Protein AF-A0A518G9L0-F1 (afdb_monomer_lite)

Radius of gyration: 18.96 Å; chains: 1; bounding box: 48×34×59 Å

Secondary structure (DSSP, 8-state):
-PPP-PPPHHHHHHHHHHHHHHHHHHHHHHHHHHT---TTSHHHHHHHHHHTT-HHHHHHHHHHHHHHTGGG--SHHHHHHHHHHHTTTSSS--S-HHHHHH-HHHHHHHHHHTHHHHTT----GGGTTS--SHHHHHHHHHHHHHHHHHTTSHHHHH---TTT-S-HHHHHHHHTTTSTT--HHHHHHHHHHHHHTTS-----SS---TT-SHHHHHHHHHH-S--HHHHHHHHHHHHHHTT--HHHHHHHHHHHT-

Structure (mmCIF, N/CA/C/O backbone):
data_AF-A0A518G9L0-F1
#
_entry.id   AF-A0A518G9L0-F1
#
loop_
_atom_site.group_PDB
_atom_site.id
_atom_site.type_symbol
_atom_site.label_atom_id
_atom_site.label_alt_id
_atom_site.label_comp_id
_atom_site.label_asym_id
_atom_site.label_entity_id
_atom_site.label_seq_id
_atom_site.pdbx_PDB_ins_code
_atom_site.Cartn_x
_atom_site.Cartn_y
_atom_site.Cartn_z
_atom_site.occupancy
_atom_site.B_iso_or_equiv
_atom_site.auth_seq_id
_atom_site.auth_comp_id
_atom_site.auth_asym_id
_atom_site.auth_atom_id
_atom_site.pdbx_PDB_model_num
ATOM 1 N N . MET A 1 1 ? -13.708 -6.245 39.655 1.00 39.34 1 MET A N 1
ATOM 2 C CA . MET A 1 1 ? -14.075 -5.681 38.334 1.00 39.34 1 MET A CA 1
ATOM 3 C C . MET A 1 1 ? -13.692 -4.208 38.327 1.00 39.34 1 MET A C 1
ATOM 5 O O . MET A 1 1 ? -14.293 -3.456 39.076 1.00 39.34 1 MET A O 1
ATOM 9 N N . LYS A 1 2 ? -12.654 -3.795 37.586 1.00 40.44 2 LYS A N 1
ATOM 10 C CA . LYS A 1 2 ? -12.296 -2.369 37.467 1.00 40.44 2 LYS A CA 1
ATOM 11 C C . LYS A 1 2 ? -13.181 -1.709 36.405 1.00 40.44 2 LYS A C 1
ATOM 13 O O . LYS A 1 2 ? -13.342 -2.268 35.320 1.00 40.44 2 LYS A O 1
ATOM 18 N N . GLN A 1 3 ? -13.762 -0.564 36.760 1.00 42.06 3 GLN A N 1
ATOM 19 C CA . GLN A 1 3 ? -14.611 0.291 35.928 1.00 42.06 3 GLN A CA 1
ATOM 20 C C . GLN A 1 3 ? -13.987 0.501 34.536 1.00 42.06 3 GLN A C 1
ATOM 22 O O . GLN A 1 3 ? -12.799 0.809 34.424 1.00 42.06 3 GLN A O 1
ATOM 27 N N . LYS A 1 4 ? -14.782 0.314 33.475 1.00 51.72 4 LYS A N 1
ATOM 28 C CA . LYS A 1 4 ? -14.398 0.640 32.094 1.00 51.72 4 LYS A CA 1
ATOM 29 C C . LYS A 1 4 ? -14.215 2.153 31.991 1.00 51.72 4 LYS A C 1
ATOM 31 O O . LYS A 1 4 ? -15.181 2.878 32.198 1.00 51.72 4 LYS A O 1
ATOM 36 N N . SER A 1 5 ? -13.009 2.605 31.656 1.00 51.41 5 SER A N 1
ATOM 37 C CA . SER A 1 5 ? -12.806 3.984 31.214 1.00 51.41 5 SER A CA 1
ATOM 38 C C . SER A 1 5 ? -13.597 4.186 29.921 1.00 51.41 5 SER A C 1
ATOM 40 O O . SER A 1 5 ? -13.304 3.545 28.910 1.00 51.41 5 SER A O 1
ATOM 42 N N . ILE A 1 6 ? -14.659 4.980 30.004 1.00 67.00 6 ILE A N 1
ATOM 43 C CA . ILE A 1 6 ? -15.336 5.597 28.866 1.00 67.00 6 ILE A CA 1
ATOM 44 C C . ILE A 1 6 ? -14.667 6.961 28.722 1.00 67.00 6 ILE A C 1
ATOM 46 O O . ILE A 1 6 ? -14.473 7.630 29.739 1.00 67.00 6 ILE A O 1
ATOM 50 N N . ALA A 1 7 ? -14.293 7.341 27.500 1.00 74.06 7 ALA A N 1
ATOM 51 C CA . ALA A 1 7 ? -13.646 8.625 27.257 1.00 74.06 7 ALA A CA 1
ATOM 52 C C . ALA A 1 7 ? -14.479 9.778 27.848 1.00 74.06 7 ALA A C 1
ATOM 54 O O . ALA A 1 7 ? -15.694 9.862 27.659 1.00 74.06 7 ALA A O 1
ATOM 55 N N . THR A 1 8 ? -13.805 10.640 28.600 1.00 83.50 8 THR A N 1
ATOM 56 C CA . THR A 1 8 ? -14.342 11.882 29.162 1.00 83.50 8 THR A CA 1
ATOM 57 C C . THR A 1 8 ? -14.758 12.852 28.051 1.00 83.50 8 THR A C 1
ATOM 59 O O . THR A 1 8 ? -14.368 12.696 26.895 1.00 83.50 8 THR A O 1
ATOM 62 N N . LEU A 1 9 ? -15.533 13.891 28.382 1.00 81.06 9 LEU A N 1
ATOM 63 C CA . LEU A 1 9 ? -15.975 14.885 27.394 1.00 81.06 9 LEU A CA 1
ATOM 64 C C . LEU A 1 9 ? -14.791 15.533 26.651 1.00 81.06 9 LEU A C 1
ATOM 66 O O . LEU A 1 9 ? -14.805 15.608 25.426 1.00 81.06 9 LEU A O 1
ATOM 70 N N . SER A 1 10 ? -13.728 15.899 27.371 1.00 84.94 10 SER A N 1
ATOM 71 C CA . SER A 1 10 ? -12.516 16.473 26.771 1.00 84.94 10 SER A CA 1
ATOM 72 C C . SER A 1 10 ? -11.750 15.471 25.897 1.00 84.94 10 SER A C 1
ATOM 74 O O . SER A 1 10 ? -11.132 15.838 24.897 1.00 84.94 10 SER A O 1
ATOM 76 N N . GLU A 1 11 ? -11.796 14.179 26.227 1.00 87.19 11 GLU A N 1
ATOM 77 C CA . GLU A 1 11 ? -11.242 13.116 25.387 1.00 87.19 11 GLU A CA 1
ATOM 78 C C . GLU A 1 11 ? -12.061 12.910 24.107 1.00 87.19 11 GLU A C 1
ATOM 80 O O . GLU A 1 11 ? -11.472 12.700 23.043 1.00 87.19 11 GLU A O 1
ATOM 85 N N . MET A 1 12 ? -13.389 13.041 24.184 1.00 86.88 12 MET A N 1
ATOM 86 C CA . MET A 1 12 ? -14.276 13.002 23.020 1.00 86.88 12 MET A CA 1
ATOM 87 C C . MET A 1 12 ? -14.069 14.209 22.100 1.00 86.88 12 MET A C 1
ATOM 89 O O . MET A 1 12 ? -14.002 14.031 20.887 1.00 86.88 12 MET A O 1
ATOM 93 N N . GLU A 1 13 ? -13.873 15.414 22.643 1.00 89.31 13 GLU A N 1
ATOM 94 C CA . GLU A 1 13 ? -13.523 16.609 21.856 1.00 89.31 13 GLU A CA 1
ATOM 95 C C . GLU A 1 13 ? -12.192 16.426 21.113 1.00 89.31 13 GLU A C 1
ATOM 97 O O . GLU A 1 13 ? -12.077 16.719 19.920 1.00 89.31 13 GLU A O 1
ATOM 102 N N . ARG A 1 14 ? -11.180 15.859 21.784 1.00 90.00 14 ARG A N 1
ATOM 103 C CA . ARG A 1 14 ? -9.898 15.521 21.144 1.00 90.00 14 ARG A CA 1
ATOM 104 C C . ARG A 1 14 ? -10.055 14.475 20.044 1.00 90.00 14 ARG A C 1
ATOM 106 O O . ARG A 1 14 ? -9.360 14.558 19.028 1.00 90.00 14 ARG A O 1
ATOM 113 N N . PHE A 1 15 ? -10.926 13.488 20.238 1.00 93.19 15 PHE A N 1
ATOM 114 C CA . PHE A 1 15 ? -11.212 12.495 19.209 1.00 93.19 15 PHE A CA 1
ATOM 115 C C . PHE A 1 15 ? -11.960 13.115 18.019 1.00 93.19 15 PHE A C 1
ATOM 117 O O . PHE A 1 15 ? -11.579 12.862 16.878 1.00 93.19 15 PHE A O 1
ATOM 124 N N . ALA A 1 16 ? -12.939 13.992 18.260 1.00 93.00 16 ALA A N 1
ATOM 125 C CA . ALA A 1 16 ? -13.625 14.744 17.210 1.00 93.00 16 ALA A CA 1
ATOM 126 C C . ALA A 1 16 ? -12.634 15.575 16.377 1.00 93.00 16 ALA A C 1
ATOM 128 O O . ALA A 1 16 ? -12.642 15.502 15.148 1.00 93.00 16 ALA A O 1
ATOM 129 N N . TYR A 1 17 ? -11.684 16.254 17.027 1.00 93.38 17 TYR A N 1
ATOM 130 C CA . TYR A 1 17 ? -10.601 16.953 16.331 1.00 93.38 17 TYR A CA 1
ATOM 131 C C . TYR A 1 17 ? -9.736 16.006 15.477 1.00 93.38 17 TYR A C 1
ATOM 133 O O . TYR A 1 17 ? -9.374 16.328 14.341 1.00 93.38 17 TYR A O 1
ATOM 141 N N . ALA A 1 18 ? -9.404 14.816 15.991 1.00 93.88 18 ALA A N 1
ATOM 142 C CA . ALA A 1 18 ? -8.670 13.808 15.225 1.00 93.88 18 ALA A CA 1
ATOM 143 C C . ALA A 1 18 ? -9.468 13.315 14.004 1.00 93.88 18 ALA A C 1
ATOM 145 O O . ALA A 1 18 ? -8.876 13.082 12.945 1.00 93.88 18 ALA A O 1
ATOM 146 N N . LEU A 1 19 ? -10.791 13.198 14.125 1.00 95.12 19 LEU A N 1
ATOM 147 C CA . LEU A 1 19 ? -11.686 12.837 13.031 1.00 95.12 19 LEU A CA 1
ATOM 148 C C . LEU A 1 19 ? -11.716 13.922 11.951 1.00 95.12 19 LEU A C 1
ATOM 150 O O . LEU A 1 19 ? -11.428 13.629 10.793 1.00 95.12 19 LEU A O 1
ATOM 154 N N . GLU A 1 20 ? -11.967 15.180 12.320 1.00 94.62 20 GLU A N 1
ATOM 155 C CA . GLU A 1 20 ? -11.964 16.311 11.382 1.00 94.62 20 GLU A CA 1
ATOM 156 C C . GLU A 1 20 ? -10.632 16.435 10.643 1.00 94.62 20 GLU A C 1
ATOM 158 O O . GLU A 1 20 ? -10.584 16.627 9.423 1.00 94.62 20 GLU A O 1
ATOM 163 N N . ARG A 1 21 ? -9.526 16.280 11.376 1.00 93.81 21 ARG A N 1
ATOM 164 C CA . ARG A 1 21 ? -8.191 16.252 10.785 1.00 93.81 21 ARG A CA 1
ATOM 165 C C . ARG A 1 21 ? -8.053 15.114 9.776 1.00 93.81 21 ARG A C 1
ATOM 167 O O . ARG A 1 21 ? -7.491 15.343 8.708 1.00 93.81 21 ARG A O 1
ATOM 174 N N . SER A 1 22 ? -8.558 13.923 10.090 1.00 94.31 22 SER A N 1
ATOM 175 C CA . SER A 1 22 ? -8.483 12.755 9.204 1.00 94.31 22 SER A CA 1
ATOM 176 C C . SER A 1 22 ? -9.324 12.959 7.938 1.00 94.31 22 SER A C 1
ATOM 178 O O . SER A 1 22 ? -8.841 12.693 6.841 1.00 94.31 22 SER A O 1
ATOM 180 N N . ILE A 1 23 ? -10.517 13.559 8.046 1.00 93.94 23 ILE A N 1
ATOM 181 C CA . ILE A 1 23 ? -11.339 13.961 6.887 1.00 93.94 23 ILE 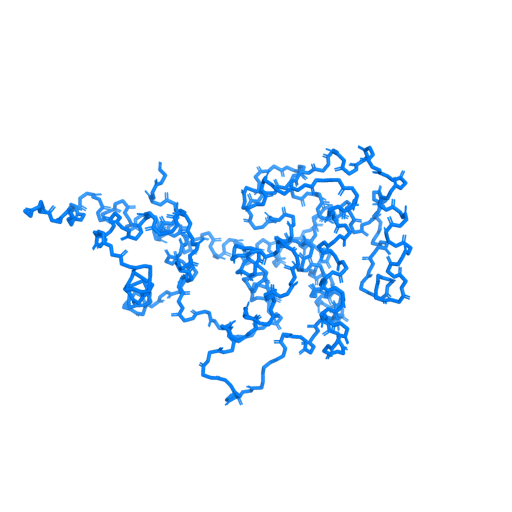A CA 1
ATOM 182 C C . ILE A 1 23 ? -10.545 14.895 5.962 1.00 93.94 23 ILE A C 1
ATOM 184 O O . ILE A 1 23 ? -10.430 14.645 4.758 1.00 93.94 23 ILE A O 1
ATOM 188 N N . ARG A 1 24 ? -9.939 15.951 6.522 1.00 93.19 24 ARG A N 1
ATOM 189 C CA . ARG A 1 24 ? -9.118 16.898 5.748 1.00 93.19 24 ARG A CA 1
ATOM 190 C C . ARG A 1 24 ? -7.914 16.208 5.110 1.00 93.19 24 ARG A C 1
ATOM 192 O O . ARG A 1 24 ? -7.631 16.442 3.940 1.00 93.19 24 ARG A O 1
ATOM 199 N N . GLN A 1 25 ? -7.224 15.339 5.849 1.00 90.00 25 GLN A N 1
ATOM 200 C CA . GLN A 1 25 ? -6.064 14.599 5.346 1.00 90.00 25 GLN A CA 1
ATOM 201 C C . GLN A 1 25 ? -6.415 13.687 4.169 1.00 90.00 25 GLN A C 1
ATOM 203 O O . GLN A 1 25 ? -5.644 13.628 3.216 1.00 90.00 25 GLN A O 1
ATOM 208 N N . ARG A 1 26 ? -7.580 13.031 4.184 1.00 90.38 26 ARG A N 1
ATOM 209 C CA . ARG A 1 26 ? -8.037 12.204 3.058 1.00 90.38 26 ARG A CA 1
ATOM 210 C C . ARG A 1 26 ? -8.338 13.029 1.807 1.00 90.38 26 ARG A C 1
ATOM 212 O O . ARG A 1 26 ? -7.914 12.645 0.720 1.00 90.38 26 ARG A O 1
ATOM 219 N N . SER A 1 27 ? -8.966 14.196 1.962 1.00 88.19 27 SER A N 1
ATOM 220 C CA . SER A 1 27 ? -9.149 15.147 0.854 1.00 88.19 27 SER A CA 1
ATOM 221 C C . SER A 1 27 ? -7.805 15.625 0.283 1.00 88.19 27 SER A C 1
ATOM 223 O O . SER A 1 27 ? -7.585 15.596 -0.928 1.00 88.19 27 SER A O 1
ATOM 225 N N . LEU A 1 28 ? -6.855 15.977 1.157 1.00 87.94 28 LEU A N 1
ATOM 226 C CA . LEU A 1 28 ? -5.509 16.390 0.752 1.00 87.94 28 LEU A CA 1
ATOM 227 C C . LEU A 1 28 ? -4.724 15.271 0.060 1.00 87.94 28 LEU A C 1
ATOM 229 O O . LEU A 1 28 ? -4.039 15.553 -0.914 1.00 87.94 28 LEU A O 1
ATOM 233 N N . ALA A 1 29 ? -4.821 14.024 0.524 1.00 86.69 29 ALA A N 1
ATOM 234 C CA . ALA A 1 29 ? -4.138 12.884 -0.090 1.00 86.69 29 ALA A CA 1
ATOM 235 C C . ALA A 1 29 ? -4.634 12.629 -1.521 1.00 86.69 29 ALA A C 1
ATOM 237 O O . ALA A 1 29 ? -3.824 12.482 -2.439 1.00 86.69 29 ALA A O 1
ATOM 238 N N . ARG A 1 30 ? -5.955 12.671 -1.733 1.00 87.12 30 ARG A N 1
ATOM 239 C CA . ARG A 1 30 ? -6.544 12.575 -3.073 1.00 87.12 30 ARG A CA 1
ATOM 240 C C . ARG A 1 30 ? -6.095 13.733 -3.965 1.00 87.12 30 ARG A C 1
ATOM 242 O O . ARG A 1 30 ? -5.677 13.508 -5.097 1.00 87.12 30 ARG A O 1
ATOM 249 N N . ASN A 1 31 ? -6.108 14.961 -3.448 1.00 88.31 31 ASN A N 1
ATOM 250 C CA . ASN A 1 31 ? -5.610 16.120 -4.191 1.00 88.31 31 ASN A CA 1
ATOM 251 C C . ASN A 1 31 ? -4.119 15.994 -4.519 1.00 88.31 31 ASN A C 1
ATOM 253 O O . ASN A 1 31 ? -3.730 16.281 -5.643 1.00 88.31 31 ASN A O 1
ATOM 257 N N . GLN A 1 32 ? -3.298 15.500 -3.589 1.00 87.06 32 GLN A N 1
ATOM 258 C CA . GLN A 1 32 ? -1.872 15.279 -3.814 1.00 87.06 32 GLN A CA 1
ATOM 259 C C . GLN A 1 32 ? -1.629 14.320 -4.978 1.00 87.06 32 GLN A C 1
ATOM 261 O O . GLN A 1 32 ? -0.734 14.574 -5.777 1.00 87.06 32 GLN A O 1
ATOM 266 N N . PHE A 1 33 ? -2.420 13.251 -5.100 1.00 88.81 33 PHE A N 1
ATOM 267 C CA . PHE A 1 33 ? -2.365 12.391 -6.278 1.00 88.81 33 PHE A CA 1
ATOM 268 C C . PHE A 1 33 ? -2.735 13.164 -7.552 1.00 88.81 33 PHE A C 1
ATOM 270 O O . PHE A 1 33 ? -1.959 13.184 -8.506 1.00 88.81 33 PHE A O 1
ATOM 277 N N . LEU A 1 34 ? -3.887 13.843 -7.557 1.00 85.75 34 LEU A N 1
ATOM 278 C CA . LEU A 1 34 ? -4.405 14.554 -8.733 1.00 85.75 34 LEU A CA 1
ATOM 279 C C . LEU A 1 34 ? -3.484 15.679 -9.220 1.00 85.75 34 LEU A C 1
ATOM 281 O O . LEU A 1 34 ? -3.445 15.960 -10.421 1.00 85.75 34 LEU A O 1
ATOM 285 N N . THR A 1 35 ? -2.742 16.306 -8.306 1.00 87.44 35 THR A N 1
ATOM 286 C CA . THR A 1 35 ? -1.835 17.425 -8.577 1.00 87.44 35 THR A CA 1
ATOM 287 C C . THR A 1 35 ? -0.360 17.053 -8.455 1.00 87.44 35 THR A C 1
ATOM 289 O O . THR A 1 35 ? 0.472 17.958 -8.382 1.00 87.44 35 THR A O 1
ATOM 292 N N . ALA A 1 36 ? -0.009 15.765 -8.394 1.00 87.75 36 ALA A N 1
ATOM 293 C CA . ALA A 1 36 ? 1.387 15.343 -8.392 1.00 87.75 36 ALA A CA 1
ATOM 294 C C . ALA A 1 36 ? 2.063 15.839 -9.681 1.00 87.75 36 ALA A C 1
ATOM 296 O O . ALA A 1 36 ? 1.524 15.649 -10.772 1.00 87.75 36 ALA A O 1
ATOM 297 N N . LYS A 1 37 ? 3.216 16.504 -9.544 1.00 87.06 37 LYS A N 1
ATOM 298 C CA . LYS A 1 37 ? 3.980 17.108 -10.655 1.00 87.06 37 LYS A CA 1
ATOM 299 C C . LYS A 1 37 ? 5.450 16.696 -10.689 1.00 87.06 37 LYS A C 1
ATOM 301 O O . LYS A 1 37 ? 6.089 16.836 -11.721 1.00 87.06 37 LYS A O 1
ATOM 306 N N . GLU A 1 38 ? 5.973 16.199 -9.574 1.00 90.69 38 GLU A N 1
ATOM 307 C CA . GLU A 1 38 ? 7.386 15.864 -9.440 1.00 90.69 38 GLU A CA 1
ATOM 308 C C . GLU A 1 38 ? 7.664 14.468 -9.998 1.00 90.69 38 GLU A C 1
ATOM 310 O O . GLU A 1 38 ? 7.173 13.480 -9.457 1.00 90.69 38 GLU A O 1
ATOM 315 N N . GLU A 1 39 ? 8.510 14.366 -11.026 1.00 89.62 39 GLU A N 1
ATOM 316 C CA . GLU A 1 39 ? 8.928 13.079 -11.617 1.00 89.62 39 GLU A CA 1
ATOM 317 C C . GLU A 1 39 ? 9.624 12.155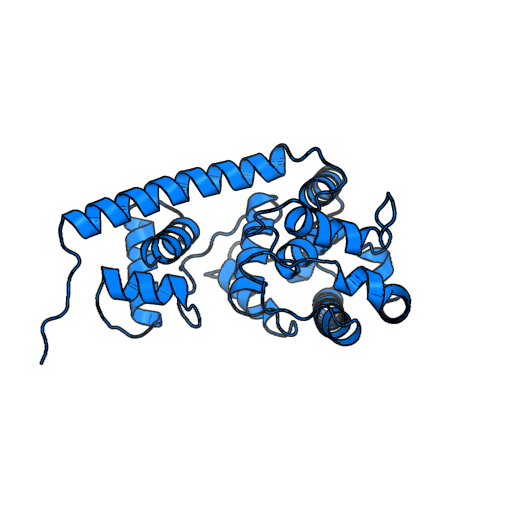 -10.609 1.00 89.62 39 GLU A C 1
ATOM 319 O O . GLU A 1 39 ? 9.629 10.932 -10.752 1.00 89.62 39 GLU A O 1
ATOM 324 N N . SER A 1 40 ? 10.192 12.752 -9.559 1.00 91.50 40 SER A N 1
ATOM 325 C CA . SER A 1 40 ? 10.821 12.038 -8.453 1.00 91.50 40 SER A CA 1
ATOM 326 C C . SER A 1 40 ? 9.821 11.380 -7.498 1.00 91.50 40 SER A C 1
ATOM 328 O O . SER A 1 40 ? 10.240 10.592 -6.654 1.00 91.50 40 SER A O 1
ATOM 330 N N . ASP A 1 41 ? 8.521 11.661 -7.613 1.00 95.81 41 ASP A N 1
ATOM 331 C CA . ASP A 1 41 ? 7.465 11.056 -6.809 1.00 95.81 41 ASP A CA 1
ATOM 332 C C . ASP A 1 41 ? 6.708 9.996 -7.614 1.00 95.81 41 ASP A C 1
ATOM 334 O O . ASP A 1 41 ? 6.193 10.240 -8.706 1.00 95.81 41 ASP A O 1
ATOM 338 N N . ILE A 1 42 ? 6.558 8.803 -7.039 1.00 97.56 42 ILE A N 1
ATOM 339 C CA . ILE A 1 42 ? 5.838 7.716 -7.701 1.00 97.56 42 ILE A CA 1
ATOM 340 C C . ILE A 1 42 ? 4.362 8.054 -7.949 1.00 97.56 42 ILE A C 1
ATOM 342 O O . ILE A 1 42 ? 3.773 7.495 -8.868 1.00 97.56 42 ILE A O 1
ATOM 346 N N . LEU A 1 43 ? 3.762 8.980 -7.189 1.00 97.19 43 LEU A N 1
ATOM 347 C CA . LEU A 1 43 ? 2.385 9.417 -7.440 1.00 97.19 43 LEU A CA 1
ATOM 348 C C . LEU A 1 43 ? 2.235 10.123 -8.796 1.00 97.19 43 LEU A C 1
ATOM 350 O O . LEU A 1 43 ? 1.227 9.917 -9.470 1.00 97.19 43 LEU A O 1
ATOM 354 N N . PHE A 1 44 ? 3.241 10.892 -9.227 1.00 96.81 44 PHE A N 1
ATOM 355 C CA . PHE A 1 44 ? 3.255 11.506 -10.558 1.00 96.81 44 PHE A CA 1
ATOM 356 C C . PHE A 1 44 ? 3.308 10.435 -11.650 1.00 96.81 44 PHE A C 1
ATOM 358 O O . PHE A 1 44 ? 2.493 10.434 -12.572 1.00 96.81 44 PHE A O 1
ATOM 365 N N . LEU A 1 45 ? 4.220 9.470 -11.504 1.00 97.38 45 LEU A N 1
ATOM 366 C CA . LEU A 1 45 ? 4.356 8.357 -12.444 1.00 97.38 45 LEU A CA 1
ATOM 367 C C . LEU A 1 45 ? 3.062 7.530 -12.494 1.00 97.38 45 LEU A C 1
ATOM 369 O O . LEU A 1 45 ? 2.564 7.210 -13.569 1.00 97.38 45 LEU A O 1
ATOM 373 N N . MET A 1 46 ? 2.474 7.219 -11.343 1.00 97.25 46 MET A N 1
ATOM 374 C CA . MET A 1 46 ? 1.196 6.517 -11.236 1.00 97.25 46 MET A CA 1
ATOM 375 C C . MET A 1 46 ? 0.082 7.258 -11.983 1.00 97.25 46 MET A C 1
ATOM 377 O O . MET A 1 46 ? -0.604 6.653 -12.803 1.00 97.25 46 MET A O 1
ATOM 381 N N . ARG A 1 47 ? -0.049 8.574 -11.769 1.00 96.75 47 ARG A N 1
ATOM 382 C CA . ARG A 1 47 ? -1.033 9.420 -12.458 1.00 96.75 47 ARG A CA 1
ATOM 383 C C . ARG A 1 47 ? -0.856 9.382 -13.973 1.00 96.75 47 ARG A C 1
ATOM 385 O O . ARG A 1 47 ? -1.847 9.258 -14.684 1.00 96.75 47 ARG A O 1
ATOM 392 N N . ASN A 1 48 ? 0.377 9.448 -14.470 1.00 96.81 48 ASN A N 1
ATOM 393 C CA . ASN A 1 48 ? 0.632 9.391 -15.911 1.00 96.81 48 ASN A CA 1
ATOM 394 C C . ASN A 1 48 ? 0.184 8.060 -16.528 1.00 96.81 48 ASN A C 1
ATOM 396 O O . ASN A 1 48 ? -0.428 8.080 -17.590 1.00 96.81 48 ASN A O 1
ATOM 400 N N . SER A 1 49 ? 0.403 6.926 -15.854 1.00 97.81 49 SER A N 1
ATOM 401 C CA . SER A 1 49 ? -0.090 5.628 -16.342 1.00 97.81 49 SER A CA 1
ATOM 402 C C . SER A 1 49 ? -1.614 5.520 -16.291 1.00 97.81 49 SER A C 1
ATOM 404 O O . SER A 1 49 ? -2.204 4.962 -17.210 1.00 97.81 49 SER A O 1
ATOM 406 N N . VAL A 1 50 ? -2.270 6.109 -15.282 1.00 97.06 50 VAL A N 1
ATOM 407 C CA . VAL A 1 50 ? -3.743 6.211 -15.256 1.00 97.06 50 VAL A CA 1
ATOM 408 C C . VAL A 1 50 ? -4.250 7.014 -16.457 1.00 97.06 50 VAL A C 1
ATOM 410 O O . VAL A 1 50 ? -5.142 6.558 -17.165 1.00 97.06 50 VAL A O 1
ATOM 413 N N . LEU A 1 51 ? -3.659 8.183 -16.726 1.00 96.56 51 LEU A N 1
ATOM 414 C CA . LEU A 1 51 ? -4.046 9.034 -17.858 1.00 96.56 51 LEU A CA 1
ATOM 415 C C . LEU A 1 51 ? -3.764 8.385 -19.221 1.00 96.56 51 LEU A C 1
ATOM 417 O O . LEU A 1 51 ? -4.495 8.638 -20.173 1.00 96.56 51 LEU A O 1
ATOM 421 N N . ALA A 1 52 ? -2.730 7.548 -19.308 1.00 97.69 52 ALA A N 1
ATOM 422 C CA . ALA A 1 52 ? -2.388 6.792 -20.508 1.00 97.69 52 ALA A CA 1
ATOM 423 C C . ALA A 1 52 ? -3.237 5.518 -20.702 1.00 97.69 52 ALA A C 1
ATOM 425 O O . ALA A 1 52 ? -3.092 4.846 -21.720 1.00 97.69 52 ALA A O 1
ATOM 426 N N . GLY A 1 53 ? -4.109 5.160 -19.750 1.00 97.56 53 GLY A N 1
ATOM 427 C CA . GLY A 1 53 ? -4.889 3.917 -19.801 1.00 97.56 53 GLY A CA 1
ATOM 428 C C . GLY A 1 53 ? -4.067 2.649 -19.531 1.00 97.56 53 GLY A C 1
ATOM 429 O O . GLY A 1 53 ? -4.515 1.539 -19.809 1.00 97.56 53 GLY A O 1
ATOM 430 N N . GLU A 1 54 ? -2.865 2.784 -18.970 1.00 98.12 54 GLU A N 1
ATOM 431 C CA . GLU A 1 54 ? -1.964 1.676 -18.652 1.00 98.12 54 GLU A CA 1
ATOM 432 C C . GLU A 1 54 ? -2.306 1.067 -17.279 1.00 98.12 54 GLU A C 1
ATOM 434 O O . GLU A 1 54 ? -1.530 1.148 -16.323 1.00 98.12 54 GLU A O 1
ATOM 439 N N . THR A 1 55 ? -3.483 0.451 -17.148 1.00 98.12 55 THR A N 1
ATOM 440 C CA . THR A 1 55 ? -4.030 0.004 -15.850 1.00 98.12 55 THR A CA 1
ATOM 441 C C . THR A 1 55 ? -3.087 -0.917 -15.066 1.00 98.12 55 THR A C 1
ATOM 443 O O . THR A 1 55 ? -2.871 -0.713 -13.871 1.00 98.12 55 THR A O 1
ATOM 446 N N . ASN A 1 56 ? -2.469 -1.906 -15.724 1.00 98.69 56 ASN A N 1
ATOM 447 C CA . ASN A 1 56 ? -1.526 -2.819 -15.064 1.00 98.69 56 ASN A CA 1
ATOM 448 C C . ASN A 1 56 ? -0.272 -2.095 -14.546 1.00 98.69 56 ASN A C 1
ATOM 450 O O . ASN A 1 56 ? 0.214 -2.402 -13.457 1.00 98.69 56 ASN A O 1
ATOM 454 N N . GLU A 1 57 ? 0.230 -1.114 -15.296 1.00 98.75 57 GLU A N 1
ATOM 455 C CA . GLU A 1 57 ? 1.379 -0.303 -14.892 1.00 98.75 57 GLU A CA 1
ATOM 456 C C . GLU A 1 57 ? 1.011 0.626 -13.728 1.00 98.75 57 GLU A C 1
ATOM 458 O O . GLU A 1 57 ? 1.762 0.732 -12.758 1.00 98.75 57 GLU A O 1
ATOM 463 N N . ALA A 1 58 ? -0.168 1.251 -13.770 1.00 98.62 58 ALA A N 1
ATOM 464 C CA . ALA A 1 58 ? -0.665 2.076 -12.675 1.00 98.62 58 ALA A CA 1
ATOM 465 C C . ALA A 1 58 ? -0.775 1.264 -11.371 1.00 98.62 58 ALA A C 1
ATOM 467 O O . ALA A 1 58 ? -0.259 1.688 -10.338 1.00 98.62 58 ALA A O 1
ATOM 468 N N . LEU A 1 59 ? -1.347 0.057 -11.433 1.00 98.81 59 LEU A N 1
ATOM 469 C CA . LEU A 1 59 ? -1.468 -0.856 -10.290 1.00 98.81 59 LEU A CA 1
ATOM 470 C C . LEU A 1 59 ? -0.110 -1.329 -9.759 1.00 98.81 59 LEU A C 1
ATOM 472 O O . LEU A 1 59 ? 0.092 -1.403 -8.544 1.00 98.81 59 LEU A O 1
ATOM 476 N N . TRP A 1 60 ? 0.847 -1.597 -10.646 1.00 98.81 60 TRP A N 1
ATOM 477 C CA . TRP A 1 60 ? 2.227 -1.892 -10.260 1.00 98.81 60 TRP A CA 1
ATOM 478 C C . TRP A 1 60 ? 2.873 -0.723 -9.499 1.00 98.81 60 TRP A C 1
ATOM 480 O O . TRP A 1 60 ? 3.464 -0.915 -8.431 1.00 98.81 60 TRP A O 1
ATOM 490 N N . ARG A 1 61 ? 2.693 0.511 -9.983 1.00 98.69 61 ARG A N 1
ATOM 491 C CA . ARG A 1 61 ? 3.180 1.725 -9.307 1.00 98.69 61 ARG A CA 1
ATOM 492 C C . ARG A 1 61 ? 2.491 1.941 -7.958 1.00 98.69 61 ARG A C 1
ATOM 494 O O . ARG A 1 61 ? 3.173 2.282 -6.989 1.00 98.69 61 ARG A O 1
ATOM 501 N N . CYS A 1 62 ? 1.189 1.663 -7.847 1.00 98.62 62 CYS A N 1
ATOM 502 C CA . CYS A 1 62 ? 0.474 1.660 -6.566 1.00 98.62 62 CYS A CA 1
ATOM 503 C C . CYS A 1 62 ? 1.075 0.649 -5.582 1.00 98.62 62 CYS A C 1
ATOM 505 O O . CYS A 1 62 ? 1.278 0.970 -4.410 1.00 98.62 62 CYS A O 1
ATOM 507 N N . PHE A 1 63 ? 1.382 -0.567 -6.044 1.00 98.88 63 PHE A N 1
ATOM 508 C CA . PHE A 1 63 ? 1.981 -1.601 -5.205 1.00 98.88 63 PHE A CA 1
ATOM 509 C C . PHE A 1 63 ? 3.347 -1.163 -4.671 1.00 98.88 63 PHE A C 1
ATOM 511 O O . PHE A 1 63 ? 3.588 -1.251 -3.465 1.00 98.88 63 PHE A O 1
ATOM 518 N N . LEU A 1 64 ? 4.216 -0.621 -5.530 1.00 98.75 64 LEU A N 1
ATOM 519 C CA . LEU A 1 64 ? 5.506 -0.075 -5.105 1.00 98.75 64 LEU A CA 1
ATOM 520 C C . LEU A 1 64 ? 5.333 1.080 -4.109 1.00 98.75 64 LEU A C 1
ATOM 522 O O . LEU A 1 64 ? 6.007 1.108 -3.078 1.00 98.75 64 LEU A O 1
ATOM 526 N N . ALA A 1 65 ? 4.402 2.000 -4.367 1.00 98.50 65 ALA A N 1
ATOM 527 C CA . ALA A 1 65 ? 4.093 3.100 -3.459 1.00 98.50 65 ALA A CA 1
ATOM 528 C C . ALA A 1 65 ? 3.654 2.587 -2.073 1.00 98.50 65 ALA A C 1
ATOM 530 O O . ALA A 1 65 ? 4.168 3.045 -1.050 1.00 98.50 65 ALA A O 1
ATOM 531 N N . ALA A 1 66 ? 2.771 1.588 -2.020 1.00 98.44 66 ALA A N 1
ATOM 532 C CA . ALA A 1 66 ? 2.320 0.957 -0.780 1.00 98.44 66 ALA A CA 1
ATOM 533 C C . ALA A 1 66 ? 3.426 0.145 -0.083 1.00 98.44 66 ALA A C 1
ATOM 535 O O . ALA A 1 66 ? 3.538 0.154 1.149 1.00 98.44 66 ALA A O 1
ATOM 536 N N . HIS A 1 67 ? 4.281 -0.544 -0.847 1.00 98.44 67 HIS A N 1
ATOM 537 C CA . HIS A 1 67 ? 5.426 -1.274 -0.307 1.00 98.44 67 HIS A CA 1
ATOM 538 C C . HIS A 1 67 ? 6.397 -0.333 0.404 1.00 98.44 67 HIS A C 1
ATOM 540 O O . HIS A 1 67 ? 6.777 -0.599 1.544 1.00 98.44 67 HIS A O 1
ATOM 546 N N . TRP A 1 68 ? 6.713 0.799 -0.225 1.00 98.31 68 TRP A N 1
ATOM 547 C CA . TRP A 1 68 ? 7.585 1.823 0.344 1.00 98.31 68 TRP A CA 1
ATOM 548 C C . TRP A 1 68 ? 6.898 2.718 1.383 1.00 98.31 68 TRP A C 1
ATOM 550 O O . TRP A 1 68 ? 7.559 3.516 2.045 1.00 98.31 68 TRP A O 1
ATOM 560 N N . GLY A 1 69 ? 5.588 2.563 1.594 1.00 97.38 69 GLY A N 1
ATOM 561 C CA . GLY A 1 69 ? 4.827 3.320 2.587 1.00 97.38 69 GLY A CA 1
ATOM 562 C C . GLY A 1 69 ? 4.621 4.786 2.206 1.00 97.38 69 GLY A C 1
ATOM 563 O O . GLY A 1 69 ? 4.622 5.644 3.092 1.00 97.38 69 GLY A O 1
ATOM 564 N N . ARG A 1 70 ? 4.454 5.079 0.909 1.00 96.38 70 ARG A N 1
ATOM 565 C CA . ARG A 1 70 ? 4.325 6.432 0.345 1.00 96.38 70 ARG A CA 1
ATOM 566 C C . ARG A 1 70 ? 3.216 7.261 1.000 1.00 96.38 70 ARG A C 1
ATOM 568 O O . ARG A 1 70 ? 3.415 8.457 1.195 1.00 96.38 70 ARG A O 1
ATOM 575 N N . THR A 1 71 ? 2.105 6.644 1.400 1.00 92.50 71 THR A N 1
ATOM 576 C CA . THR A 1 71 ? 0.984 7.279 2.131 1.00 92.50 71 THR A CA 1
ATOM 577 C C . THR A 1 71 ? 1.394 7.869 3.485 1.00 92.50 71 THR A C 1
ATOM 579 O O . THR A 1 71 ? 0.752 8.778 3.996 1.00 92.50 71 THR A O 1
ATOM 582 N N . SER A 1 72 ? 2.492 7.379 4.063 1.00 93.50 72 SER A N 1
ATOM 583 C CA . SER A 1 72 ? 2.991 7.746 5.394 1.00 93.50 72 SER A CA 1
ATOM 584 C C . SER A 1 72 ? 4.390 8.378 5.372 1.00 93.50 72 SER A C 1
ATOM 586 O O . SER A 1 72 ? 5.049 8.494 6.421 1.00 93.50 72 SER A O 1
ATOM 588 N N . ALA A 1 73 ? 4.864 8.740 4.176 1.00 95.31 73 ALA A N 1
ATOM 589 C CA . ALA A 1 73 ? 6.130 9.425 3.959 1.00 95.31 73 ALA A CA 1
ATOM 590 C C . ALA A 1 73 ? 6.083 10.849 4.539 1.00 95.31 73 ALA A C 1
ATOM 592 O O . ALA A 1 73 ? 5.060 11.526 4.476 1.00 95.31 73 ALA A O 1
ATOM 593 N N . ARG A 1 74 ? 7.191 11.295 5.138 1.00 93.75 74 ARG A N 1
ATOM 594 C CA . ARG A 1 74 ? 7.313 12.599 5.819 1.00 93.75 74 ARG A CA 1
ATOM 595 C C . ARG A 1 74 ? 8.479 13.453 5.337 1.00 93.75 74 ARG A C 1
ATOM 597 O O . ARG A 1 74 ? 8.610 14.585 5.781 1.00 93.75 74 ARG A O 1
ATOM 604 N N . ASN A 1 75 ? 9.350 12.905 4.500 1.00 95.44 75 ASN A N 1
ATOM 605 C CA . ASN A 1 75 ? 10.506 13.610 3.961 1.00 95.44 75 ASN A CA 1
ATOM 606 C C . ASN A 1 75 ? 10.757 13.193 2.509 1.00 95.44 75 ASN A C 1
ATOM 608 O O . ASN A 1 75 ? 10.242 12.172 2.048 1.00 95.44 75 ASN A O 1
ATOM 612 N N . GLU A 1 76 ? 11.571 13.979 1.811 1.00 95.81 76 GLU A N 1
ATOM 613 C CA . GLU A 1 76 ? 11.878 13.802 0.389 1.00 95.81 76 GLU A CA 1
ATOM 614 C C . GLU A 1 76 ? 12.486 12.433 0.072 1.00 95.81 76 GLU A C 1
ATOM 616 O O . GLU A 1 76 ? 12.153 11.827 -0.946 1.00 95.81 76 GLU A O 1
ATOM 621 N N . MET A 1 77 ? 13.326 11.888 0.960 1.00 97.38 77 MET A N 1
ATOM 622 C CA . MET A 1 77 ? 13.911 10.561 0.753 1.00 97.38 77 MET A CA 1
ATOM 623 C C . MET A 1 77 ? 12.834 9.470 0.764 1.00 97.38 77 MET A C 1
ATOM 625 O O . MET A 1 77 ? 12.834 8.597 -0.098 1.00 97.38 77 MET A O 1
ATOM 629 N N . GLN A 1 78 ? 11.882 9.526 1.698 1.00 97.88 78 GLN A N 1
ATOM 630 C CA . GLN A 1 78 ? 10.759 8.581 1.751 1.00 97.88 78 GLN A CA 1
ATOM 631 C C . GLN A 1 78 ? 9.803 8.745 0.564 1.00 97.88 78 GLN A C 1
ATOM 633 O O . GLN A 1 78 ? 9.296 7.750 0.052 1.00 97.88 78 GLN A O 1
ATOM 638 N N . ILE A 1 79 ? 9.556 9.985 0.130 1.00 97.00 79 ILE A N 1
ATOM 639 C CA . ILE A 1 79 ? 8.694 10.285 -1.023 1.00 97.00 79 ILE A CA 1
ATOM 640 C C . ILE A 1 79 ? 9.314 9.732 -2.311 1.00 97.00 79 ILE A C 1
ATOM 642 O O . ILE A 1 79 ? 8.629 9.058 -3.078 1.00 97.00 79 ILE A O 1
ATOM 646 N N . SER A 1 80 ? 10.614 9.963 -2.513 1.00 97.50 80 SER A N 1
ATOM 647 C CA . SER A 1 80 ? 11.301 9.611 -3.759 1.00 97.50 80 SER A CA 1
ATOM 648 C C . SER A 1 80 ? 11.760 8.157 -3.848 1.00 97.50 80 SER A C 1
ATOM 650 O O . SER A 1 80 ? 11.940 7.638 -4.946 1.00 97.50 80 SER A O 1
ATOM 652 N N . SER A 1 81 ? 11.925 7.456 -2.723 1.00 98.38 81 SER A N 1
ATOM 653 C CA . SER A 1 81 ? 12.415 6.069 -2.702 1.00 98.38 81 SER A CA 1
ATOM 654 C C . SER A 1 81 ? 11.692 5.085 -3.636 1.00 98.38 81 SER A C 1
ATOM 656 O O . SER A 1 81 ? 12.389 4.381 -4.373 1.00 98.38 81 SER A O 1
ATOM 658 N N . PRO A 1 82 ? 10.345 5.018 -3.677 1.00 98.31 82 PRO A N 1
ATOM 659 C CA . PRO A 1 82 ? 9.659 4.122 -4.608 1.00 98.31 82 PRO A CA 1
ATOM 660 C C . PRO A 1 82 ? 9.939 4.453 -6.082 1.00 98.31 82 PRO A C 1
ATOM 662 O O . PRO A 1 82 ? 10.167 3.537 -6.871 1.00 98.31 82 PRO A O 1
ATOM 665 N N . ALA A 1 83 ? 9.979 5.737 -6.453 1.00 98.31 83 ALA A N 1
ATOM 666 C CA . ALA A 1 83 ? 10.295 6.158 -7.820 1.00 98.31 83 ALA A CA 1
ATOM 667 C C . ALA A 1 83 ? 11.762 5.880 -8.173 1.00 98.31 83 ALA A C 1
ATOM 669 O O . ALA A 1 83 ? 12.052 5.382 -9.254 1.00 98.31 83 ALA A O 1
ATOM 670 N N . ARG A 1 84 ? 12.694 6.111 -7.239 1.00 98.38 84 ARG A N 1
ATOM 671 C CA . ARG A 1 84 ? 14.117 5.785 -7.422 1.00 98.38 84 ARG A CA 1
ATOM 672 C C . ARG A 1 84 ? 14.325 4.300 -7.710 1.00 98.38 84 ARG A C 1
ATOM 674 O O . ARG A 1 84 ? 15.125 3.975 -8.582 1.00 98.38 84 ARG A O 1
ATOM 681 N N . LEU A 1 85 ? 13.602 3.412 -7.022 1.00 98.31 85 LEU A N 1
ATOM 682 C CA . LEU A 1 85 ? 13.636 1.979 -7.319 1.00 98.31 85 LEU A CA 1
ATOM 683 C C . LEU A 1 85 ? 13.042 1.683 -8.703 1.00 98.31 85 LEU A C 1
ATOM 685 O O . LEU A 1 85 ? 13.691 1.010 -9.498 1.00 98.31 85 LEU A O 1
ATOM 689 N N . LEU A 1 86 ? 11.853 2.212 -9.012 1.00 98.56 86 LEU A N 1
ATOM 690 C CA . LEU A 1 86 ? 11.180 2.021 -10.305 1.00 98.56 86 LEU A CA 1
ATOM 691 C C . LEU A 1 86 ? 12.049 2.471 -11.493 1.00 98.56 86 LEU A C 1
ATOM 693 O O . LEU A 1 86 ? 12.131 1.781 -12.510 1.00 98.56 86 LEU A O 1
ATOM 697 N N . CYS A 1 87 ? 12.729 3.606 -11.354 1.00 98.25 87 CYS A N 1
ATOM 698 C CA . CYS A 1 87 ? 13.604 4.185 -12.371 1.00 98.25 87 CYS A CA 1
ATOM 699 C C . CYS A 1 87 ? 15.027 3.615 -12.348 1.00 98.25 87 CYS A C 1
ATOM 701 O O . CYS A 1 87 ? 15.898 4.124 -13.044 1.00 98.25 87 CYS A O 1
ATOM 703 N N . ALA A 1 88 ? 15.304 2.595 -11.532 1.00 97.56 88 ALA A N 1
ATOM 704 C CA . ALA A 1 88 ? 16.639 2.029 -11.359 1.00 97.56 88 ALA A CA 1
ATOM 705 C C . ALA A 1 88 ? 17.733 3.079 -11.058 1.00 97.56 88 ALA A C 1
ATOM 707 O O . ALA A 1 88 ? 18.852 2.980 -11.559 1.00 97.56 88 ALA A O 1
ATOM 708 N N . PHE A 1 89 ? 17.395 4.098 -10.261 1.00 96.88 89 PHE A N 1
ATOM 709 C CA . PHE A 1 89 ? 18.214 5.282 -9.958 1.00 96.88 89 PHE A CA 1
ATOM 710 C C . PHE A 1 89 ? 18.549 6.183 -11.163 1.00 96.88 89 PHE A C 1
ATOM 712 O O . PHE A 1 89 ? 19.432 7.035 -11.068 1.00 96.88 89 PHE A O 1
ATOM 719 N N . GLN A 1 90 ? 17.826 6.030 -12.271 1.00 94.56 90 GLN A N 1
ATOM 720 C CA . GLN A 1 90 ? 17.920 6.850 -13.479 1.00 94.56 90 GLN A CA 1
ATOM 721 C C . GLN A 1 90 ? 16.751 7.847 -13.555 1.00 94.56 90 GLN A C 1
ATOM 723 O O . GLN A 1 90 ? 15.973 7.991 -12.611 1.00 94.56 90 GLN A O 1
ATOM 728 N N . ARG A 1 91 ? 16.636 8.562 -14.681 1.00 90.31 91 ARG A N 1
ATOM 729 C CA . ARG A 1 91 ? 15.598 9.587 -14.892 1.00 90.31 91 ARG A CA 1
ATOM 730 C C . ARG A 1 91 ? 14.226 9.017 -15.250 1.00 90.31 91 ARG A C 1
ATOM 732 O O . ARG A 1 91 ? 13.224 9.644 -14.941 1.00 90.31 91 ARG A O 1
ATOM 739 N N . SER A 1 92 ? 14.169 7.850 -15.884 1.00 92.88 92 SER A N 1
ATOM 740 C CA . SER A 1 92 ? 12.924 7.294 -16.429 1.00 92.88 92 SER A CA 1
ATOM 741 C C . SER A 1 92 ? 12.638 5.900 -15.871 1.00 92.88 92 SER A C 1
ATOM 743 O O . SER A 1 92 ? 13.587 5.205 -15.497 1.00 92.88 92 SER A O 1
ATOM 745 N N . PRO A 1 93 ? 11.362 5.467 -15.815 1.00 97.31 93 PRO A N 1
ATOM 746 C CA . PRO A 1 93 ? 11.001 4.126 -15.364 1.00 97.31 93 PRO A CA 1
ATOM 747 C C . PRO A 1 93 ? 11.753 3.037 -16.137 1.00 97.31 93 PRO A C 1
ATOM 749 O O . PRO A 1 93 ? 11.751 3.017 -17.365 1.00 97.31 93 PRO A O 1
ATOM 752 N N . VAL A 1 94 ? 12.384 2.121 -15.404 1.00 98.12 94 VAL A N 1
ATOM 753 C CA . VAL A 1 94 ? 13.128 0.980 -15.960 1.00 98.12 94 VAL A CA 1
ATOM 754 C C . VAL A 1 94 ? 12.403 -0.317 -15.630 1.00 98.12 94 VAL A C 1
ATOM 756 O O . VAL A 1 94 ? 12.224 -1.166 -16.500 1.00 98.12 94 VAL A O 1
ATOM 759 N N . TRP A 1 95 ? 11.963 -0.462 -14.380 1.00 98.44 95 TRP A N 1
ATOM 760 C CA . TRP A 1 95 ? 11.295 -1.651 -13.859 1.00 98.44 95 TRP A CA 1
ATOM 761 C C . TRP A 1 95 ? 9.778 -1.524 -13.945 1.00 98.44 95 TRP A C 1
ATOM 763 O O . TRP A 1 95 ? 9.087 -1.531 -12.929 1.00 98.44 95 TRP A O 1
ATOM 773 N N . THR A 1 96 ? 9.272 -1.384 -15.171 1.00 98.62 96 THR A N 1
ATOM 774 C CA . THR A 1 96 ? 7.833 -1.407 -15.475 1.00 98.62 96 THR A CA 1
ATOM 775 C C . THR A 1 96 ? 7.230 -2.782 -15.190 1.00 98.62 96 THR A C 1
ATOM 777 O O . THR A 1 96 ? 7.947 -3.788 -15.123 1.00 98.62 96 THR A O 1
ATOM 780 N N . TRP A 1 97 ? 5.904 -2.849 -15.072 1.00 98.69 97 TRP A N 1
ATOM 781 C CA . TRP A 1 97 ? 5.162 -4.101 -14.966 1.00 98.69 97 TRP A CA 1
ATOM 782 C C . TRP A 1 97 ? 5.528 -5.050 -16.105 1.00 98.69 97 TRP A C 1
ATOM 784 O O . TRP A 1 97 ? 5.837 -6.215 -15.862 1.00 98.69 97 TRP A O 1
ATOM 794 N N . GLU A 1 98 ? 5.546 -4.554 -17.344 1.00 98.19 98 GLU A N 1
ATOM 795 C CA . GLU A 1 98 ? 5.888 -5.362 -18.514 1.00 98.19 98 GLU A CA 1
ATOM 796 C C . GLU A 1 98 ? 7.267 -6.018 -18.367 1.00 98.19 98 GLU A C 1
ATOM 798 O O . GLU A 1 98 ? 7.417 -7.218 -18.600 1.00 98.19 98 GLU A O 1
ATOM 803 N N . ARG A 1 99 ? 8.276 -5.252 -17.939 1.00 98.44 99 ARG A N 1
ATOM 804 C CA . ARG A 1 99 ? 9.638 -5.769 -17.800 1.00 98.44 99 ARG A CA 1
ATOM 805 C C . ARG A 1 99 ? 9.761 -6.750 -16.640 1.00 98.44 99 ARG A C 1
ATOM 807 O O . ARG A 1 99 ? 10.351 -7.816 -16.804 1.00 98.44 99 ARG A O 1
ATOM 814 N N . VAL A 1 100 ? 9.229 -6.393 -15.471 1.00 98.31 100 VAL A N 1
ATOM 815 C CA . VAL A 1 100 ? 9.358 -7.215 -14.260 1.00 98.31 100 VAL A CA 1
ATOM 816 C C . VAL A 1 100 ? 8.558 -8.513 -14.392 1.00 98.31 100 VAL A C 1
ATOM 818 O O . VAL A 1 100 ? 9.042 -9.554 -13.964 1.00 98.31 100 VAL A O 1
ATOM 821 N N . SER A 1 101 ? 7.383 -8.491 -15.028 1.00 98.00 101 SER A N 1
ATOM 822 C CA . SER A 1 101 ? 6.575 -9.702 -15.246 1.00 98.00 101 SER A CA 1
ATOM 823 C C . SER A 1 101 ? 7.192 -10.662 -16.269 1.00 98.00 101 SER A C 1
ATOM 825 O O . SER A 1 101 ? 7.156 -11.872 -16.058 1.00 98.00 101 SER A O 1
ATOM 827 N N . LYS A 1 102 ? 7.808 -10.150 -17.346 1.00 97.69 102 LYS A N 1
ATOM 828 C CA . LYS A 1 102 ? 8.460 -10.977 -18.381 1.00 97.69 102 LYS A CA 1
ATOM 829 C C . LYS A 1 102 ? 9.858 -11.455 -17.994 1.00 97.69 102 LYS A C 1
ATOM 831 O O . LYS A 1 102 ? 10.319 -12.484 -18.480 1.00 97.69 102 LYS A O 1
ATOM 836 N N . SER A 1 103 ? 10.581 -10.696 -17.175 1.00 96.81 103 SER A N 1
ATOM 837 C CA . SER A 1 103 ? 11.976 -10.988 -16.823 1.00 96.81 103 SER A CA 1
ATOM 838 C C . SER A 1 103 ? 12.249 -10.728 -15.339 1.00 96.81 103 SER A C 1
ATOM 840 O O . SER A 1 103 ? 13.088 -9.889 -14.997 1.00 96.81 103 SER A O 1
ATOM 842 N N . PRO A 1 104 ? 11.579 -11.459 -14.432 1.00 96.25 104 PRO A N 1
ATOM 843 C CA . PRO A 1 104 ? 11.655 -11.191 -12.998 1.00 96.25 104 PRO A CA 1
ATOM 844 C C . PRO A 1 104 ? 13.071 -11.447 -12.442 1.00 96.25 104 PRO A C 1
ATOM 846 O O . PRO A 1 104 ? 13.544 -10.702 -11.585 1.00 96.25 104 PRO A O 1
ATOM 849 N N . MET A 1 105 ? 13.824 -12.397 -13.012 1.00 97.81 105 MET A N 1
ATOM 850 C CA . MET A 1 105 ? 15.230 -12.628 -12.647 1.00 97.81 105 MET A CA 1
ATOM 851 C C . MET A 1 105 ? 16.143 -11.438 -12.970 1.00 97.81 105 MET A C 1
ATOM 853 O O . MET A 1 105 ? 17.022 -11.122 -12.176 1.00 97.81 105 MET A O 1
ATOM 857 N N . ALA A 1 106 ? 15.889 -10.702 -14.057 1.00 98.25 106 ALA A N 1
ATOM 858 C CA . ALA A 1 106 ? 16.669 -9.505 -14.371 1.00 98.25 106 ALA A CA 1
ATOM 859 C C . ALA A 1 106 ? 16.502 -8.418 -13.294 1.00 98.25 106 ALA A C 1
ATOM 861 O O . ALA A 1 106 ? 17.455 -7.711 -12.973 1.00 98.25 106 ALA A O 1
ATOM 862 N N . PHE A 1 107 ? 15.305 -8.304 -12.706 1.00 98.38 107 PHE A N 1
ATOM 863 C CA . PHE A 1 107 ? 15.065 -7.409 -11.574 1.00 98.38 107 PHE A CA 1
ATOM 864 C C . PHE A 1 107 ? 15.825 -7.871 -10.324 1.00 98.38 107 PHE A C 1
ATOM 866 O O . PHE A 1 107 ? 16.459 -7.056 -9.654 1.00 98.38 107 PHE A O 1
ATOM 873 N N . ARG A 1 108 ? 15.813 -9.179 -10.031 1.00 98.38 108 ARG A N 1
ATOM 874 C CA . ARG A 1 108 ? 16.566 -9.770 -8.913 1.00 98.38 108 ARG A CA 1
ATOM 875 C C . ARG A 1 108 ? 18.065 -9.498 -9.025 1.00 98.38 108 ARG A C 1
ATOM 877 O O . ARG A 1 108 ? 18.664 -9.014 -8.067 1.00 98.38 108 ARG A O 1
ATOM 884 N N . ASP A 1 109 ? 18.650 -9.781 -10.181 1.00 98.44 109 ASP A N 1
ATOM 885 C CA . ASP A 1 109 ? 20.087 -9.626 -10.408 1.00 98.44 109 ASP A CA 1
ATOM 886 C C . ASP A 1 109 ? 20.489 -8.144 -10.342 1.00 98.44 109 ASP A C 1
ATOM 888 O O . ASP A 1 109 ? 21.505 -7.781 -9.743 1.00 98.44 109 ASP A O 1
ATOM 892 N N . TRP A 1 110 ? 19.632 -7.250 -10.850 1.00 98.56 110 TRP A N 1
ATOM 893 C CA . TRP A 1 110 ? 19.828 -5.813 -10.693 1.00 98.56 110 TRP A CA 1
ATOM 894 C C . TRP A 1 110 ? 19.807 -5.368 -9.228 1.00 98.56 110 TRP A C 1
ATOM 896 O O . TRP A 1 110 ? 20.700 -4.619 -8.825 1.00 98.56 110 TRP A O 1
ATOM 906 N N . LEU A 1 111 ? 18.851 -5.838 -8.415 1.00 98.50 111 LEU A N 1
ATOM 907 C CA . LEU A 1 111 ? 18.815 -5.513 -6.985 1.00 98.50 111 LEU A CA 1
ATOM 908 C C . LEU A 1 111 ? 20.130 -5.903 -6.298 1.00 98.50 111 LEU A C 1
ATOM 910 O O . LEU A 1 111 ? 20.638 -5.154 -5.466 1.00 98.50 111 LEU A O 1
ATOM 914 N N . GLN A 1 112 ? 20.698 -7.059 -6.655 1.00 97.94 112 GLN A N 1
ATOM 915 C CA . GLN A 1 112 ? 21.982 -7.509 -6.115 1.00 97.94 112 GLN A CA 1
ATOM 916 C C . GLN A 1 112 ? 23.128 -6.573 -6.522 1.00 97.94 112 GLN A C 1
ATOM 918 O O . GLN A 1 112 ? 23.954 -6.219 -5.679 1.00 97.94 112 GLN A O 1
ATOM 923 N N . SER A 1 113 ? 23.140 -6.113 -7.777 1.00 97.81 113 SER A N 1
ATOM 924 C CA . SER A 1 113 ? 24.175 -5.211 -8.300 1.00 97.81 113 SER A CA 1
ATOM 925 C C . SER A 1 113 ? 24.177 -3.803 -7.679 1.00 97.81 113 SER A C 1
ATOM 927 O O . SER A 1 113 ? 25.224 -3.166 -7.651 1.00 97.81 113 SER A O 1
ATOM 929 N N . CYS A 1 114 ? 23.045 -3.325 -7.142 1.00 96.19 114 CYS A N 1
ATOM 930 C CA . CYS A 1 114 ? 22.884 -1.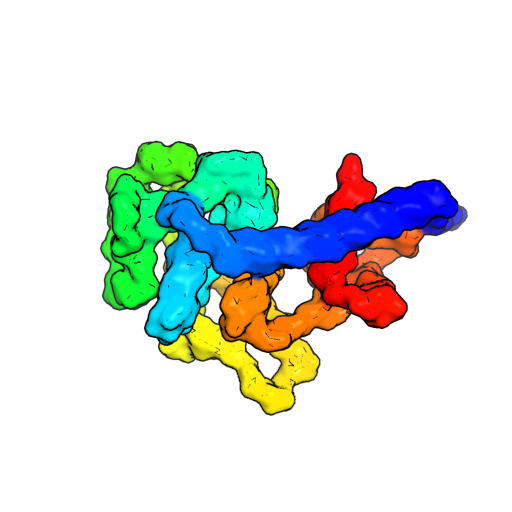961 -6.603 1.00 96.19 114 CYS A CA 1
ATOM 931 C C . CYS A 1 114 ? 22.574 -1.920 -5.093 1.00 96.19 114 CYS A C 1
ATOM 933 O O . CYS A 1 114 ? 21.901 -1.018 -4.585 1.00 96.19 114 CYS A O 1
ATOM 935 N N . SER A 1 115 ? 23.060 -2.915 -4.344 1.00 96.06 115 SER A N 1
ATOM 936 C CA . SER A 1 115 ? 22.819 -3.042 -2.897 1.00 96.06 115 SER A CA 1
ATOM 937 C C . SER A 1 115 ? 23.180 -1.775 -2.101 1.00 96.06 115 SER A C 1
ATOM 939 O O . SER A 1 115 ? 22.474 -1.400 -1.158 1.00 96.06 115 SER A O 1
ATOM 941 N N . SER A 1 116 ? 24.244 -1.066 -2.501 1.00 96.56 116 SER A N 1
ATOM 942 C CA . SER A 1 116 ? 24.694 0.152 -1.816 1.00 96.56 116 SER A CA 1
ATOM 943 C C . SER A 1 116 ? 23.707 1.318 -1.964 1.00 96.56 116 SER A C 1
ATOM 945 O O . SER A 1 116 ? 23.462 2.071 -1.020 1.00 96.56 116 SER A O 1
ATOM 947 N N . GLU A 1 117 ? 23.077 1.435 -3.127 1.00 97.81 117 GLU A N 1
ATOM 948 C CA . GLU A 1 117 ? 22.080 2.437 -3.459 1.00 97.81 117 GLU A CA 1
ATOM 949 C C . GLU A 1 117 ? 20.745 2.120 -2.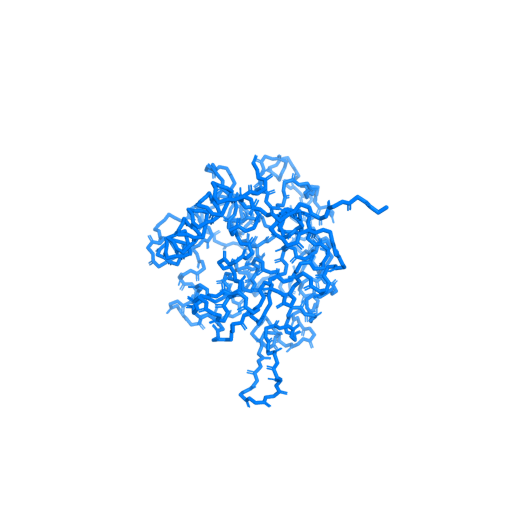784 1.00 97.81 117 GLU A C 1
ATOM 951 O O . GLU A 1 117 ? 20.104 3.017 -2.230 1.00 97.81 117 GLU A O 1
ATOM 956 N N . LEU A 1 118 ? 20.361 0.839 -2.742 1.00 97.75 118 LEU A N 1
ATOM 957 C CA . LEU A 1 118 ? 19.174 0.368 -2.023 1.00 97.75 118 LEU A CA 1
ATOM 958 C C . LEU A 1 118 ? 19.246 0.692 -0.526 1.00 97.75 118 LEU A C 1
ATOM 960 O O . LEU A 1 118 ? 18.245 1.095 0.070 1.00 97.75 118 LEU A O 1
ATOM 964 N N . ALA A 1 119 ? 20.431 0.594 0.085 1.00 97.06 119 ALA A N 1
ATOM 965 C CA . ALA A 1 119 ? 20.630 0.944 1.492 1.00 97.06 119 ALA A CA 1
ATOM 966 C C . ALA A 1 119 ? 20.325 2.424 1.802 1.00 97.06 119 ALA A C 1
ATOM 968 O O . ALA A 1 119 ? 19.956 2.744 2.937 1.00 97.06 119 ALA A O 1
ATOM 969 N N . ARG A 1 120 ? 20.433 3.315 0.804 1.00 97.06 120 ARG A N 1
ATOM 970 C CA . ARG A 1 120 ? 20.136 4.754 0.931 1.00 97.06 120 ARG A CA 1
ATOM 971 C C . ARG A 1 120 ? 18.650 5.082 0.807 1.00 97.06 120 ARG A C 1
ATOM 973 O O . ARG A 1 120 ? 18.250 6.179 1.183 1.00 97.06 120 ARG A O 1
ATOM 980 N N . LEU A 1 121 ? 17.836 4.153 0.307 1.00 97.88 121 LEU A N 1
ATOM 981 C CA . LEU A 1 121 ? 16.389 4.331 0.254 1.00 97.88 121 LEU A CA 1
ATOM 982 C C . LEU A 1 121 ? 15.788 4.369 1.666 1.00 97.88 121 LEU A C 1
ATOM 984 O O . LEU A 1 121 ? 16.370 3.879 2.643 1.00 97.88 121 LEU A O 1
ATOM 988 N N . ALA A 1 122 ? 14.593 4.937 1.779 1.00 98.19 122 ALA A N 1
ATOM 989 C CA . ALA A 1 122 ? 13.861 5.071 3.025 1.00 98.19 122 ALA A CA 1
ATOM 990 C C . ALA A 1 122 ? 12.397 4.657 2.857 1.00 98.19 122 ALA A C 1
ATOM 992 O O . ALA A 1 122 ? 11.698 5.107 1.954 1.00 98.19 122 ALA A O 1
ATOM 993 N N . PHE A 1 123 ? 11.916 3.841 3.791 1.00 98.44 123 PHE A N 1
ATOM 994 C CA . PHE A 1 123 ? 10.498 3.530 3.920 1.00 98.44 123 PHE A CA 1
ATOM 995 C C . PHE A 1 123 ? 9.766 4.634 4.692 1.00 98.44 123 PHE A C 1
ATOM 997 O O . PHE A 1 123 ? 10.297 5.186 5.662 1.00 98.44 123 PHE A O 1
ATOM 1004 N N . GLY A 1 124 ? 8.522 4.913 4.300 1.00 97.44 124 GLY A N 1
ATOM 1005 C CA . GLY A 1 124 ? 7.577 5.712 5.076 1.00 97.44 124 GLY A CA 1
ATOM 1006 C C . GLY A 1 124 ? 7.242 5.071 6.426 1.00 97.44 124 GLY A C 1
ATOM 1007 O O . GLY A 1 124 ? 7.539 3.903 6.684 1.00 97.44 124 GLY A O 1
ATOM 1008 N N . ASN A 1 125 ? 6.608 5.829 7.324 1.00 93.88 125 ASN A N 1
ATOM 1009 C CA . ASN A 1 125 ? 6.423 5.409 8.720 1.00 93.88 125 ASN A CA 1
ATOM 1010 C C . ASN A 1 125 ? 5.661 4.093 8.899 1.00 93.88 125 ASN A C 1
ATOM 1012 O O . ASN A 1 125 ? 5.971 3.343 9.824 1.00 93.88 125 ASN A O 1
ATOM 1016 N N . HIS A 1 126 ? 4.697 3.799 8.031 1.00 93.25 126 HIS A N 1
ATOM 1017 C CA . HIS A 1 126 ? 3.924 2.556 8.059 1.00 93.25 126 HIS A CA 1
ATOM 1018 C C . HIS A 1 126 ? 4.772 1.323 7.724 1.00 93.25 126 HIS A C 1
ATOM 1020 O O . HIS A 1 126 ? 4.434 0.216 8.138 1.00 93.25 126 HIS A O 1
ATOM 1026 N N . ARG A 1 127 ? 5.891 1.512 7.014 1.00 96.56 127 ARG A N 1
ATOM 1027 C CA . ARG A 1 127 ? 6.782 0.454 6.516 1.00 96.56 127 ARG A CA 1
ATOM 1028 C C . ARG A 1 127 ? 8.226 0.614 7.014 1.00 96.56 127 ARG A C 1
ATOM 1030 O O . ARG A 1 127 ? 9.125 -0.062 6.535 1.00 96.56 127 ARG A O 1
ATOM 1037 N N . LYS A 1 128 ? 8.472 1.462 8.023 1.00 95.12 128 LYS A N 1
ATOM 1038 C CA . LYS A 1 128 ? 9.823 1.819 8.513 1.00 95.12 128 LYS A CA 1
ATOM 1039 C C . LYS A 1 128 ? 10.671 0.652 9.038 1.00 95.12 128 LYS A C 1
ATOM 1041 O O . LYS A 1 128 ? 11.873 0.811 9.215 1.00 95.12 128 LYS A O 1
ATOM 1046 N N . TYR A 1 129 ? 10.049 -0.494 9.312 1.00 94.88 129 TYR A N 1
ATOM 1047 C CA . TYR A 1 129 ? 10.715 -1.714 9.781 1.00 94.88 129 TYR A CA 1
ATOM 1048 C C . TYR A 1 129 ? 10.939 -2.750 8.668 1.00 94.88 129 TYR A C 1
ATOM 1050 O O . TYR A 1 129 ? 11.333 -3.884 8.951 1.00 94.88 129 TYR A O 1
ATOM 1058 N N . GLU A 1 130 ? 10.658 -2.399 7.412 1.00 97.31 130 GLU A N 1
ATOM 1059 C CA . GLU A 1 130 ? 10.986 -3.248 6.273 1.00 97.31 130 GLU A CA 1
ATOM 1060 C C . GLU A 1 130 ? 12.482 -3.224 5.956 1.00 97.31 130 GLU A C 1
ATOM 1062 O O . GLU A 1 130 ? 13.227 -2.307 6.312 1.00 97.31 130 GLU A O 1
ATOM 1067 N N . SER A 1 131 ? 12.938 -4.291 5.303 1.00 97.19 131 SER A N 1
ATOM 1068 C CA . SER A 1 131 ? 14.341 -4.458 4.949 1.00 97.19 131 SER A CA 1
ATOM 1069 C C . SER A 1 131 ? 14.631 -3.874 3.572 1.00 97.19 131 SER A C 1
ATOM 1071 O O . SER A 1 131 ? 13.853 -4.049 2.642 1.00 97.19 131 SER A O 1
ATOM 1073 N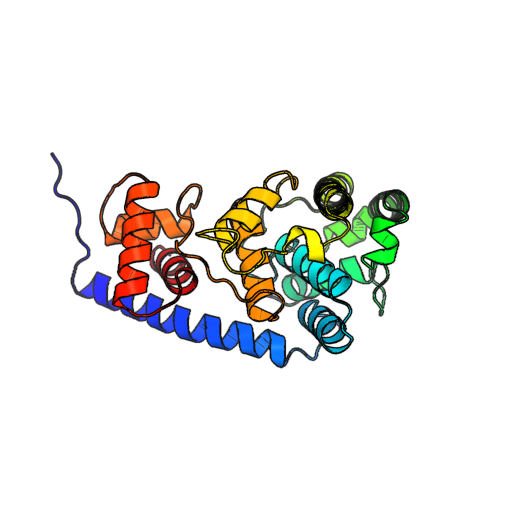 N . ARG A 1 132 ? 15.798 -3.240 3.447 1.00 97.62 132 ARG A N 1
ATOM 1074 C CA . ARG A 1 132 ? 16.344 -2.721 2.182 1.00 97.62 132 ARG A CA 1
ATOM 1075 C C . ARG A 1 132 ? 17.345 -3.677 1.529 1.00 97.62 132 ARG A C 1
ATOM 1077 O O . ARG A 1 132 ? 17.986 -3.317 0.553 1.00 97.62 132 ARG A O 1
ATOM 1084 N N . LYS A 1 133 ? 17.520 -4.876 2.094 1.00 98.12 133 LYS A N 1
ATOM 1085 C CA . LYS A 1 133 ? 18.414 -5.888 1.524 1.00 98.12 133 LYS A CA 1
ATOM 1086 C C . LYS A 1 133 ? 17.848 -6.380 0.184 1.00 98.12 133 LYS A C 1
ATOM 1088 O O . LYS A 1 133 ? 16.641 -6.655 0.149 1.00 98.12 133 LYS A O 1
ATOM 1093 N N . PRO A 1 134 ? 18.682 -6.546 -0.861 1.00 98.38 134 PRO A N 1
ATOM 1094 C CA . PRO A 1 134 ? 18.249 -7.014 -2.178 1.00 98.38 134 PRO A CA 1
ATOM 1095 C C . PRO A 1 134 ? 17.337 -8.241 -2.120 1.00 98.38 134 PRO A C 1
ATOM 1097 O O . PRO A 1 134 ? 16.254 -8.243 -2.698 1.00 98.38 134 PRO A O 1
ATOM 1100 N N . GLU A 1 135 ? 17.708 -9.249 -1.329 1.00 98.19 135 GLU A N 1
ATOM 1101 C CA . GLU A 1 135 ? 16.975 -10.516 -1.239 1.00 98.19 135 GLU A CA 1
ATOM 1102 C C . GLU A 1 135 ? 15.589 -10.326 -0.621 1.00 98.19 135 GLU A C 1
ATOM 1104 O O . GLU A 1 135 ? 14.653 -11.045 -0.954 1.00 98.19 135 GLU A O 1
ATOM 1109 N N . LYS A 1 136 ? 15.442 -9.359 0.292 1.00 98.31 136 LYS A N 1
ATOM 1110 C CA . LYS A 1 136 ? 14.161 -9.086 0.949 1.00 98.31 136 LYS A CA 1
ATOM 1111 C C . LYS A 1 136 ? 13.235 -8.281 0.052 1.00 98.31 136 LYS A C 1
ATOM 1113 O O . LYS A 1 136 ? 12.054 -8.601 -0.003 1.00 98.31 136 LYS A O 1
ATOM 1118 N N . ILE A 1 137 ? 13.757 -7.293 -0.670 1.00 98.44 137 ILE A N 1
ATOM 1119 C CA . ILE A 1 137 ? 12.977 -6.561 -1.678 1.00 98.44 137 ILE A CA 1
ATOM 1120 C C . ILE A 1 137 ? 12.511 -7.532 -2.768 1.00 98.44 137 ILE A C 1
ATOM 1122 O O . ILE A 1 137 ? 11.330 -7.540 -3.111 1.00 98.44 137 ILE A O 1
ATOM 1126 N N . TRP A 1 138 ? 13.412 -8.402 -3.238 1.00 98.56 138 TRP A N 1
ATOM 1127 C CA . TRP A 1 138 ? 13.090 -9.450 -4.199 1.00 98.56 138 TRP A CA 1
ATOM 1128 C C . TRP A 1 138 ? 11.936 -10.334 -3.721 1.00 98.56 138 TRP A C 1
ATOM 1130 O O . TRP A 1 138 ? 10.950 -10.449 -4.434 1.00 98.56 138 TRP A O 1
ATOM 1140 N N . GLN A 1 139 ? 11.997 -10.877 -2.500 1.00 98.62 139 GLN A N 1
ATOM 1141 C CA . GLN A 1 139 ? 10.933 -11.735 -1.957 1.00 98.62 139 GLN A CA 1
ATOM 1142 C C . GLN A 1 139 ? 9.551 -11.058 -1.965 1.00 98.62 139 GLN A C 1
ATOM 1144 O O . GLN A 1 139 ? 8.550 -11.704 -2.275 1.00 98.62 139 GLN A O 1
ATOM 1149 N N . VAL A 1 140 ? 9.478 -9.759 -1.640 1.00 98.50 140 VAL A N 1
ATOM 1150 C CA . VAL A 1 140 ? 8.212 -9.005 -1.691 1.00 98.50 140 VAL A CA 1
ATOM 1151 C C . VAL A 1 140 ? 7.727 -8.874 -3.135 1.00 98.50 140 VAL A C 1
ATOM 1153 O O . VAL A 1 140 ? 6.581 -9.212 -3.427 1.00 98.50 140 VAL A O 1
ATOM 1156 N N . VAL A 1 141 ? 8.592 -8.405 -4.037 1.00 98.62 141 VAL A N 1
ATOM 1157 C CA . VAL A 1 141 ? 8.233 -8.151 -5.440 1.00 98.62 141 VAL A CA 1
ATOM 1158 C C . VAL A 1 141 ? 7.871 -9.442 -6.167 1.00 98.62 141 VAL A C 1
ATOM 1160 O O . VAL A 1 141 ? 6.821 -9.498 -6.796 1.00 98.62 141 VAL A O 1
ATOM 1163 N N . GLU A 1 142 ? 8.680 -10.489 -6.029 1.00 98.69 142 GLU A N 1
ATOM 1164 C CA . GLU A 1 142 ? 8.441 -11.807 -6.619 1.00 98.69 142 GLU A CA 1
ATOM 1165 C C . GLU A 1 142 ? 7.071 -12.349 -6.208 1.00 98.69 142 GLU A C 1
ATOM 1167 O O . GLU A 1 142 ? 6.275 -12.723 -7.064 1.00 98.69 142 GLU A O 1
ATOM 1172 N N . SER A 1 143 ? 6.742 -12.313 -4.913 1.00 98.81 143 SER A N 1
ATOM 1173 C CA . SER A 1 143 ? 5.447 -12.807 -4.433 1.00 98.81 143 SER A CA 1
ATOM 1174 C C . SER A 1 143 ? 4.247 -12.024 -4.987 1.00 98.81 143 SER A C 1
ATOM 1176 O O . SER A 1 143 ? 3.203 -12.619 -5.248 1.00 98.81 143 SER A O 1
ATOM 1178 N N . PHE A 1 144 ? 4.388 -10.711 -5.213 1.00 98.81 144 PHE A N 1
ATOM 1179 C CA . PHE A 1 144 ? 3.348 -9.908 -5.862 1.00 98.81 144 PHE A CA 1
ATOM 1180 C C . PHE A 1 144 ? 3.236 -10.226 -7.351 1.00 98.81 144 PHE A C 1
ATOM 1182 O O . PHE A 1 144 ? 2.132 -10.416 -7.848 1.00 98.81 144 PHE A O 1
ATOM 1189 N N . VAL A 1 145 ? 4.364 -10.315 -8.060 1.00 98.69 145 VAL A N 1
ATOM 1190 C CA . VAL A 1 145 ? 4.398 -10.619 -9.497 1.00 98.69 145 VAL A CA 1
ATOM 1191 C C . VAL A 1 145 ? 3.816 -12.002 -9.770 1.00 98.69 145 VAL A C 1
ATOM 1193 O O . VAL A 1 145 ? 3.013 -12.141 -10.687 1.00 98.69 145 VAL A O 1
ATOM 1196 N N . LEU A 1 146 ? 4.163 -13.008 -8.964 1.00 98.62 146 LEU A N 1
ATOM 1197 C CA . LEU A 1 146 ? 3.596 -14.354 -9.067 1.00 98.62 146 LEU A CA 1
ATOM 1198 C C . LEU A 1 146 ? 2.081 -14.341 -8.852 1.00 98.62 146 LEU A C 1
ATOM 1200 O O . LEU A 1 146 ? 1.350 -14.914 -9.657 1.00 98.62 146 LEU A O 1
ATOM 1204 N N . LEU A 1 147 ? 1.605 -13.654 -7.809 1.00 98.75 147 LEU A N 1
ATOM 1205 C CA . LEU A 1 147 ? 0.175 -13.523 -7.532 1.00 98.75 147 LEU A CA 1
ATOM 1206 C C . LEU A 1 147 ? -0.558 -12.808 -8.676 1.00 98.75 147 LEU A C 1
ATOM 1208 O O . LEU A 1 147 ? -1.553 -13.317 -9.179 1.00 98.75 147 LEU A O 1
ATOM 1212 N N . ALA A 1 148 ? -0.065 -11.650 -9.111 1.00 98.62 148 ALA A N 1
ATOM 1213 C CA . ALA A 1 148 ? -0.681 -10.877 -10.182 1.00 98.62 148 ALA A CA 1
ATOM 1214 C C . ALA A 1 148 ? -0.710 -11.669 -11.497 1.00 98.62 148 ALA A C 1
ATOM 1216 O O . ALA A 1 148 ? -1.752 -11.744 -12.141 1.00 98.62 148 ALA A O 1
ATOM 1217 N N . THR A 1 149 ? 0.391 -12.325 -11.868 1.00 98.19 149 THR A N 1
ATOM 1218 C CA . THR A 1 149 ? 0.461 -13.166 -13.073 1.00 98.19 149 THR A CA 1
ATOM 1219 C C . THR A 1 149 ? -0.491 -14.359 -12.999 1.00 98.19 149 THR A C 1
ATOM 1221 O O . THR A 1 149 ? -1.130 -14.669 -14.000 1.00 98.19 149 THR A O 1
ATOM 1224 N N . ALA A 1 150 ? -0.665 -14.985 -11.829 1.00 98.25 150 ALA A N 1
ATOM 1225 C CA . ALA A 1 150 ? -1.636 -16.068 -11.649 1.00 98.25 150 ALA A CA 1
ATOM 1226 C C . ALA A 1 150 ? -3.091 -15.622 -11.897 1.00 98.25 150 ALA A C 1
ATOM 1228 O O . ALA A 1 150 ? -3.925 -16.441 -12.271 1.00 98.25 150 ALA A O 1
ATOM 1229 N N . HIS A 1 151 ? -3.384 -14.328 -11.743 1.00 98.19 151 HIS A N 1
ATOM 1230 C CA . HIS A 1 151 ? -4.671 -13.724 -12.096 1.00 98.19 151 HIS A CA 1
ATOM 1231 C C . HIS A 1 151 ? -4.723 -13.182 -13.540 1.00 98.19 151 HIS A C 1
ATOM 1233 O O . HIS A 1 151 ? -5.762 -12.697 -13.976 1.00 98.19 151 HIS A O 1
ATOM 1239 N N . GLY A 1 152 ? -3.636 -13.260 -14.314 1.00 97.88 152 GLY A N 1
ATOM 1240 C CA . GLY A 1 152 ? -3.543 -12.674 -15.659 1.00 97.88 152 GLY A CA 1
ATOM 1241 C C . GLY A 1 152 ? -3.109 -11.202 -15.683 1.00 97.88 152 GLY A C 1
ATOM 1242 O O . GLY A 1 152 ? -3.135 -10.567 -16.734 1.00 97.88 152 GLY A O 1
ATOM 1243 N N . GLY A 1 153 ? -2.680 -10.657 -14.544 1.00 98.19 153 GLY A N 1
ATOM 1244 C CA . GLY A 1 153 ? -2.146 -9.305 -14.394 1.00 98.19 153 GLY A CA 1
ATOM 1245 C C . GLY A 1 153 ? -2.712 -8.572 -13.169 1.00 98.19 153 GLY A C 1
ATOM 1246 O O . GLY A 1 153 ? -3.699 -9.013 -12.577 1.00 98.19 153 GLY A O 1
ATOM 1247 N N . PRO A 1 154 ? -2.108 -7.433 -12.778 1.00 98.62 154 PRO A N 1
ATOM 1248 C CA . PRO A 1 154 ? -2.583 -6.623 -11.662 1.00 98.62 154 PRO A CA 1
ATOM 1249 C C . PRO A 1 154 ? -4.054 -6.210 -11.772 1.00 98.62 154 PRO A C 1
ATOM 1251 O O . PRO A 1 154 ? -4.738 -6.202 -10.754 1.00 98.62 154 PRO A O 1
ATOM 1254 N N . ALA A 1 155 ? -4.545 -5.887 -12.973 1.00 98.38 155 ALA A N 1
ATOM 1255 C CA . ALA A 1 155 ? -5.934 -5.475 -13.190 1.00 98.38 155 ALA A CA 1
ATOM 1256 C C . ALA A 1 155 ? -6.917 -6.571 -12.762 1.00 98.38 155 ALA A C 1
ATOM 1258 O O . ALA A 1 155 ? -7.770 -6.337 -11.914 1.00 98.38 155 ALA A O 1
ATOM 1259 N N . ASN A 1 156 ? -6.715 -7.792 -13.251 1.00 98.19 156 ASN A N 1
ATOM 1260 C CA . ASN A 1 156 ? -7.557 -8.939 -12.917 1.00 98.19 156 ASN A CA 1
ATOM 1261 C C . ASN A 1 156 ? -7.414 -9.377 -11.449 1.00 98.19 156 ASN A C 1
ATOM 1263 O O . ASN A 1 156 ? -8.333 -9.955 -10.874 1.00 98.19 156 ASN A O 1
ATOM 1267 N N . LEU A 1 157 ? -6.263 -9.118 -10.815 1.00 98.50 157 LEU A N 1
ATOM 1268 C CA . LEU A 1 157 ? -6.067 -9.405 -9.390 1.00 98.50 157 LEU A CA 1
ATOM 1269 C C . LEU A 1 157 ? -7.031 -8.592 -8.508 1.00 98.50 157 LEU A C 1
ATOM 1271 O O . LEU A 1 157 ? -7.521 -9.100 -7.493 1.00 98.50 157 LEU A O 1
ATOM 1275 N N . VAL A 1 158 ? -7.291 -7.338 -8.889 1.00 98.00 158 VAL A N 1
ATOM 1276 C CA . VAL A 1 158 ? -8.137 -6.397 -8.135 1.00 98.00 158 VAL A CA 1
ATOM 1277 C C . VAL A 1 158 ? -9.544 -6.254 -8.712 1.00 98.00 158 VAL A C 1
ATOM 1279 O O . VAL A 1 158 ? -10.348 -5.498 -8.177 1.00 98.00 158 VAL A O 1
ATOM 1282 N N . GLU A 1 159 ? -9.851 -6.969 -9.791 1.00 96.25 159 GLU A N 1
ATOM 1283 C CA . GLU A 1 159 ? -11.173 -6.950 -10.399 1.00 96.25 159 GLU A CA 1
ATOM 1284 C C . GLU A 1 159 ? -12.195 -7.650 -9.491 1.00 96.25 159 GLU A C 1
ATOM 1286 O O . GLU A 1 159 ? -11.982 -8.769 -9.002 1.00 96.25 159 GLU A O 1
ATOM 1291 N N . CYS A 1 160 ? -13.320 -6.968 -9.299 1.00 94.62 160 CYS A N 1
ATOM 1292 C CA . CYS A 1 160 ? -14.541 -7.493 -8.709 1.00 94.62 160 CYS A CA 1
ATOM 1293 C C . CYS A 1 160 ? -15.704 -6.996 -9.562 1.00 94.62 160 CYS A C 1
ATOM 1295 O O . CYS A 1 160 ? -15.829 -5.789 -9.780 1.00 94.62 160 CYS A O 1
ATOM 1297 N N . ARG A 1 161 ? -16.547 -7.908 -10.045 1.00 90.25 161 ARG A N 1
ATOM 1298 C CA . ARG A 1 161 ? -17.756 -7.544 -10.788 1.00 90.25 161 ARG A CA 1
ATOM 1299 C C . ARG A 1 161 ? -18.825 -7.033 -9.826 1.00 90.25 161 ARG A C 1
ATOM 1301 O O . ARG A 1 161 ? -18.878 -7.439 -8.663 1.00 90.25 161 ARG A O 1
ATOM 1308 N N . ASP A 1 162 ? -19.699 -6.164 -10.321 1.00 86.25 162 ASP A N 1
ATOM 1309 C CA . ASP A 1 162 ? -20.813 -5.651 -9.526 1.00 86.25 162 ASP A CA 1
ATOM 1310 C C . ASP A 1 162 ? -21.688 -6.805 -9.017 1.00 86.25 162 ASP A C 1
ATOM 1312 O O . ASP A 1 162 ? -22.122 -7.667 -9.783 1.00 86.25 162 ASP A O 1
ATOM 1316 N N . GLY A 1 163 ? -21.919 -6.830 -7.702 1.00 87.31 163 GLY A N 1
ATOM 1317 C CA . GLY A 1 163 ? -22.693 -7.877 -7.032 1.00 87.31 163 GLY A CA 1
ATOM 1318 C C . GLY A 1 163 ? -21.985 -9.230 -6.892 1.00 87.31 163 GLY A C 1
ATOM 1319 O O . GLY A 1 163 ? -22.599 -10.168 -6.396 1.00 87.31 163 GLY A O 1
ATOM 1320 N N . GLU A 1 164 ? -20.716 -9.357 -7.298 1.00 92.06 164 GLU A N 1
ATOM 1321 C CA . GLU A 1 164 ? -19.959 -10.610 -7.146 1.00 92.06 164 GLU A CA 1
ATOM 1322 C C . GLU A 1 164 ? -19.651 -10.924 -5.677 1.00 92.06 164 GLU A C 1
ATOM 1324 O O . GLU A 1 164 ? -19.666 -12.084 -5.266 1.00 92.06 164 GLU A O 1
ATOM 1329 N N . PHE A 1 165 ? -19.391 -9.884 -4.881 1.00 94.06 165 PHE A N 1
ATOM 1330 C CA . PHE A 1 165 ? -19.061 -9.997 -3.464 1.00 94.06 165 PHE A CA 1
ATOM 1331 C C . PHE A 1 165 ? -19.837 -8.970 -2.643 1.00 94.06 165 PHE A C 1
ATOM 1333 O O . PHE A 1 165 ? -19.969 -7.820 -3.059 1.00 94.06 165 PHE A O 1
ATOM 1340 N N . ASP A 1 166 ? -20.252 -9.367 -1.438 1.00 92.75 166 ASP A N 1
ATOM 1341 C CA . ASP A 1 166 ? -20.861 -8.459 -0.455 1.00 92.75 166 ASP A CA 1
ATOM 1342 C C . ASP A 1 166 ? -19.883 -7.356 -0.013 1.00 92.75 166 ASP A C 1
ATOM 1344 O O . ASP A 1 166 ? -20.276 -6.213 0.215 1.00 92.75 166 ASP A O 1
ATOM 1348 N N . ASP A 1 167 ? -18.592 -7.696 0.088 1.00 94.75 167 ASP A N 1
ATOM 1349 C CA . ASP A 1 167 ? -17.505 -6.759 0.385 1.00 94.75 167 ASP A CA 1
ATOM 1350 C C . ASP A 1 167 ? -16.331 -6.971 -0.592 1.00 94.75 167 ASP A C 1
ATOM 1352 O O . ASP A 1 167 ? -15.396 -7.733 -0.304 1.00 94.75 167 ASP A O 1
ATOM 1356 N N . PRO A 1 168 ? -16.359 -6.305 -1.765 1.00 96.81 168 PRO A N 1
ATOM 1357 C CA . PRO A 1 168 ? -15.275 -6.375 -2.744 1.00 96.81 168 PRO A CA 1
ATOM 1358 C C . PRO A 1 168 ? -13.928 -5.896 -2.183 1.00 96.81 168 PRO A C 1
ATOM 1360 O O . PRO A 1 168 ? -12.874 -6.416 -2.557 1.00 96.81 168 PRO A O 1
ATOM 1363 N N . PHE A 1 169 ? -13.939 -4.940 -1.245 1.00 96.88 169 PHE A N 1
ATOM 1364 C CA . PHE A 1 169 ? -12.709 -4.456 -0.624 1.00 96.88 169 PHE A CA 1
ATOM 1365 C C . PHE A 1 169 ? -12.061 -5.563 0.210 1.00 96.88 169 PHE A C 1
ATOM 1367 O O . PHE A 1 169 ? -10.864 -5.821 0.049 1.00 96.88 169 PHE A O 1
ATOM 1374 N N . ASP A 1 170 ? -12.821 -6.223 1.090 1.00 96.94 170 ASP A N 1
ATOM 1375 C CA . ASP A 1 170 ? -12.297 -7.318 1.918 1.00 96.94 170 ASP A CA 1
ATOM 1376 C C . ASP A 1 170 ? -11.852 -8.506 1.063 1.00 96.94 170 ASP A C 1
ATOM 1378 O O . ASP A 1 170 ? -10.822 -9.125 1.346 1.00 96.94 170 ASP A O 1
ATOM 1382 N N . GLU A 1 171 ? -12.574 -8.797 -0.018 1.00 97.81 171 GLU A N 1
ATOM 1383 C CA . GLU A 1 171 ? -12.189 -9.852 -0.947 1.00 97.81 171 GLU A CA 1
ATOM 1384 C C . GLU A 1 171 ? -10.798 -9.601 -1.542 1.00 97.81 171 GLU A C 1
ATOM 1386 O O . GLU A 1 171 ? -9.888 -10.416 -1.347 1.00 97.81 171 GLU A O 1
ATOM 1391 N N . VAL A 1 172 ? -10.564 -8.442 -2.163 1.00 98.19 172 VAL A N 1
ATOM 1392 C CA . VAL A 1 172 ? -9.239 -8.125 -2.725 1.00 98.19 172 VAL A CA 1
ATOM 1393 C C . VAL A 1 172 ? -8.182 -7.986 -1.623 1.00 98.19 172 VAL A C 1
ATOM 1395 O O . VAL A 1 172 ? -7.050 -8.459 -1.768 1.00 98.19 172 VAL A O 1
ATOM 1398 N N . TYR A 1 173 ? -8.541 -7.437 -0.461 1.00 98.12 173 TYR A N 1
ATOM 1399 C CA . TYR A 1 173 ? -7.656 -7.376 0.704 1.00 98.12 173 TYR A CA 1
ATOM 1400 C C . TYR A 1 173 ? -7.179 -8.769 1.157 1.00 98.12 173 TYR A C 1
ATOM 1402 O O . TYR A 1 173 ? -6.027 -8.940 1.594 1.00 98.12 173 TYR A O 1
ATOM 1410 N N . ARG A 1 174 ? -8.044 -9.786 1.068 1.00 97.50 174 ARG A N 1
ATOM 1411 C CA . ARG A 1 174 ? -7.709 -11.185 1.361 1.00 97.50 174 ARG A CA 1
ATOM 1412 C C . ARG A 1 174 ? -6.898 -11.836 0.246 1.00 97.50 174 ARG A C 1
ATOM 1414 O O . ARG A 1 174 ? -5.944 -12.540 0.584 1.00 97.50 174 ARG A O 1
ATOM 1421 N N . ARG A 1 175 ? -7.187 -11.558 -1.030 1.00 98.06 175 ARG A N 1
ATOM 1422 C CA . ARG A 1 175 ? -6.395 -12.057 -2.175 1.00 98.06 175 ARG A CA 1
ATOM 1423 C C . ARG A 1 175 ? -4.918 -11.685 -2.074 1.00 98.06 175 ARG A C 1
ATOM 1425 O O . ARG A 1 175 ? -4.063 -12.482 -2.427 1.00 98.06 175 ARG A O 1
ATOM 1432 N N . LEU A 1 176 ? -4.601 -10.526 -1.494 1.00 98.50 176 LEU A N 1
ATOM 1433 C CA . LEU A 1 176 ? -3.223 -10.054 -1.304 1.00 98.50 176 LEU A CA 1
ATOM 1434 C C . LEU A 1 176 ? -2.453 -10.744 -0.159 1.00 98.50 176 LEU A C 1
ATOM 1436 O O . LEU A 1 176 ? -1.273 -10.454 0.040 1.00 98.50 176 LEU A O 1
ATOM 1440 N N . ARG A 1 177 ? -3.079 -11.632 0.632 1.00 97.81 177 ARG A N 1
ATOM 1441 C CA . ARG A 1 177 ? -2.422 -12.337 1.757 1.00 97.81 177 ARG A CA 1
ATOM 1442 C C . ARG A 1 177 ? -1.129 -13.087 1.390 1.00 97.81 177 ARG A C 1
ATOM 1444 O O . ARG A 1 177 ? -0.238 -13.085 2.239 1.00 97.81 177 ARG A O 1
ATOM 1451 N N . PRO A 1 178 ? -0.992 -13.719 0.207 1.00 98.44 178 PRO A N 1
ATOM 1452 C CA . PRO A 1 178 ? 0.231 -14.427 -0.174 1.00 98.44 178 PRO A CA 1
ATOM 1453 C C . PRO A 1 178 ? 1.444 -13.516 -0.402 1.00 98.44 178 PRO A C 1
ATOM 1455 O O . PRO A 1 178 ? 2.568 -14.012 -0.428 1.00 98.44 178 PRO A O 1
ATOM 1458 N N . VAL A 1 179 ? 1.250 -12.200 -0.554 1.00 98.62 179 VAL A N 1
ATOM 1459 C CA . VAL A 1 179 ? 2.358 -11.278 -0.821 1.00 98.62 179 VAL A CA 1
ATOM 1460 C C . VAL A 1 179 ? 3.240 -11.149 0.424 1.00 98.62 179 VAL A C 1
ATOM 1462 O O . VAL A 1 179 ? 2.818 -10.708 1.500 1.00 98.62 179 VAL A O 1
ATOM 1465 N N . TRP A 1 180 ? 4.501 -11.543 0.278 1.00 98.44 180 TRP A N 1
ATOM 1466 C CA . TRP A 1 180 ? 5.458 -11.678 1.364 1.00 98.44 180 TRP A CA 1
ATOM 1467 C C . TRP A 1 180 ? 5.689 -10.339 2.067 1.00 98.44 180 TRP A C 1
ATOM 1469 O O . TRP A 1 180 ? 5.933 -9.311 1.438 1.00 98.44 180 TRP A O 1
ATOM 1479 N N . ARG A 1 181 ? 5.578 -10.347 3.404 1.00 96.25 181 ARG A N 1
ATOM 1480 C CA . ARG A 1 181 ? 5.660 -9.153 4.273 1.00 96.25 181 ARG A CA 1
ATOM 1481 C C . ARG A 1 181 ? 4.762 -7.985 3.850 1.00 96.25 181 ARG A C 1
ATOM 1483 O O . ARG A 1 181 ? 4.934 -6.861 4.315 1.00 96.25 181 ARG A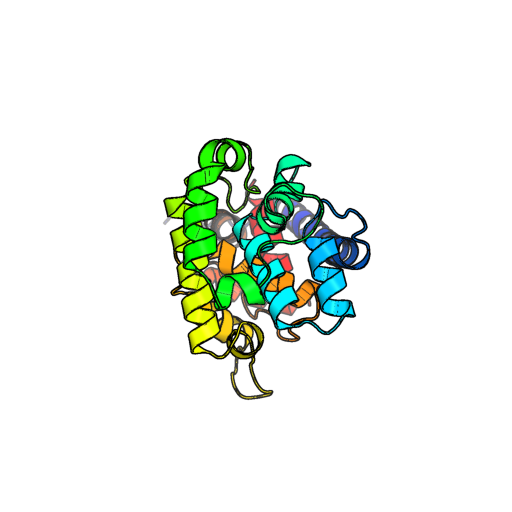 O 1
ATOM 1490 N N . PHE A 1 182 ? 3.728 -8.236 3.057 1.00 97.06 182 PHE A N 1
ATOM 1491 C CA . PHE A 1 182 ? 2.692 -7.263 2.749 1.00 97.06 182 PHE A CA 1
ATOM 1492 C C . PHE A 1 182 ? 1.542 -7.440 3.744 1.00 97.06 182 PHE A C 1
ATOM 1494 O O . PHE A 1 182 ? 0.456 -7.929 3.445 1.00 97.06 182 PHE A O 1
ATOM 1501 N N . GLY A 1 183 ? 1.838 -7.119 5.007 1.00 95.12 183 GLY A N 1
ATOM 1502 C CA . GLY A 1 183 ? 0.924 -7.316 6.131 1.00 95.12 183 GLY A CA 1
ATOM 1503 C C . GLY A 1 183 ? -0.329 -6.435 6.065 1.00 95.12 183 GLY A C 1
ATOM 1504 O O . GLY A 1 183 ? -0.644 -5.827 5.046 1.00 95.12 183 GLY A O 1
ATOM 1505 N N . ARG A 1 184 ? -1.058 -6.346 7.186 1.00 95.31 184 ARG A N 1
ATOM 1506 C CA . ARG A 1 184 ? -2.321 -5.588 7.278 1.00 95.31 184 ARG A CA 1
ATOM 1507 C C . ARG A 1 184 ? -2.212 -4.171 6.710 1.00 95.31 184 ARG A C 1
ATOM 1509 O O . ARG A 1 184 ? -3.011 -3.816 5.854 1.00 95.31 184 ARG A O 1
ATOM 1516 N N . THR A 1 185 ? -1.214 -3.408 7.156 1.00 94.50 185 THR A N 1
ATOM 1517 C CA . THR A 1 185 ? -1.025 -2.014 6.731 1.00 94.50 185 THR A CA 1
ATOM 1518 C C . THR A 1 185 ? -0.661 -1.898 5.253 1.00 94.50 185 THR A C 1
ATOM 1520 O O . THR A 1 185 ? -1.238 -1.073 4.568 1.00 94.50 185 THR A O 1
ATOM 1523 N N . GLY A 1 186 ? 0.224 -2.756 4.730 1.00 96.56 186 GLY A N 1
ATOM 1524 C CA . GLY A 1 186 ? 0.595 -2.718 3.310 1.00 96.56 186 GLY A CA 1
ATOM 1525 C C . GLY A 1 186 ? -0.590 -2.981 2.380 1.00 96.56 186 GLY A C 1
ATOM 1526 O O . GLY A 1 186 ? -0.786 -2.246 1.419 1.00 96.56 186 GLY A O 1
ATOM 1527 N N . ARG A 1 187 ? -1.412 -3.988 2.705 1.00 97.75 187 ARG A N 1
ATOM 1528 C CA . ARG A 1 187 ? -2.618 -4.330 1.931 1.00 97.75 187 ARG A CA 1
ATOM 1529 C C . ARG A 1 187 ? -3.675 -3.236 1.988 1.00 97.75 187 ARG A C 1
ATOM 1531 O O . ARG A 1 187 ? -4.255 -2.910 0.962 1.00 97.75 187 ARG A O 1
ATOM 1538 N N . PHE A 1 188 ? -3.897 -2.665 3.170 1.00 96.75 188 PHE A N 1
ATOM 1539 C CA . PHE A 1 188 ? -4.854 -1.576 3.339 1.00 96.75 188 PHE A CA 1
ATOM 1540 C C . PHE A 1 188 ? -4.397 -0.319 2.586 1.00 96.75 188 PHE A C 1
ATOM 1542 O O . PHE A 1 188 ? -5.141 0.185 1.755 1.00 96.75 188 PHE A O 1
ATOM 1549 N N . ASP A 1 189 ? -3.145 0.116 2.779 1.00 96.56 189 ASP A N 1
ATOM 1550 C CA . ASP A 1 189 ? -2.576 1.289 2.099 1.00 96.56 189 ASP A CA 1
ATOM 1551 C C . ASP A 1 189 ? -2.572 1.128 0.570 1.00 96.56 189 ASP A C 1
ATOM 1553 O O . ASP A 1 189 ? -2.796 2.099 -0.148 1.00 96.56 189 ASP A O 1
ATOM 1557 N N . PHE A 1 190 ? -2.342 -0.089 0.062 1.00 98.50 190 PHE A N 1
ATOM 1558 C CA . PHE A 1 190 ? -2.444 -0.383 -1.367 1.00 98.50 190 PHE A CA 1
ATOM 1559 C C . PHE A 1 190 ? -3.847 -0.121 -1.901 1.00 98.50 190 PHE A C 1
ATOM 1561 O O . PHE A 1 190 ? -3.984 0.655 -2.839 1.00 98.50 190 PHE A O 1
ATOM 1568 N N . LEU A 1 191 ? -4.880 -0.699 -1.283 1.00 98.06 191 LEU A N 1
ATOM 1569 C CA . LEU A 1 191 ? -6.260 -0.493 -1.722 1.00 98.06 191 LEU A CA 1
ATOM 1570 C C . LEU A 1 191 ? -6.701 0.967 -1.573 1.00 98.06 191 LEU A C 1
ATOM 1572 O O . LEU A 1 191 ? -7.347 1.494 -2.471 1.00 98.06 191 LEU A O 1
ATOM 1576 N N . VAL A 1 192 ? -6.281 1.658 -0.509 1.00 96.00 192 VAL A N 1
ATOM 1577 C CA . VAL A 1 192 ? -6.534 3.101 -0.355 1.00 96.00 192 VAL A CA 1
ATOM 1578 C C . VAL A 1 192 ? -5.899 3.904 -1.496 1.00 96.00 192 VAL A C 1
ATOM 1580 O O . VAL A 1 192 ? -6.550 4.791 -2.043 1.00 96.00 192 VAL A O 1
ATOM 1583 N N . LEU A 1 193 ? -4.668 3.577 -1.906 1.00 97.00 193 LEU A N 1
ATOM 1584 C CA . LEU A 1 193 ? -4.034 4.204 -3.071 1.00 97.00 193 LEU A CA 1
ATOM 1585 C C . LEU A 1 193 ? -4.794 3.917 -4.371 1.00 97.00 193 LEU A C 1
ATOM 1587 O O . LEU A 1 193 ? -4.911 4.819 -5.197 1.00 97.00 193 LEU A O 1
ATOM 1591 N N . LEU A 1 194 ? -5.327 2.704 -4.552 1.00 97.62 194 LEU A N 1
ATOM 1592 C CA . LEU A 1 194 ? -6.137 2.376 -5.732 1.00 97.62 194 LEU A CA 1
ATOM 1593 C C . LEU A 1 194 ? -7.414 3.218 -5.783 1.00 97.62 194 LEU A C 1
ATOM 1595 O O . LEU A 1 194 ? -7.763 3.742 -6.839 1.00 97.62 194 LEU A O 1
ATOM 1599 N N . MET A 1 195 ? -8.084 3.380 -4.640 1.00 95.44 195 MET A N 1
ATOM 1600 C CA . MET A 1 195 ? -9.280 4.216 -4.520 1.00 95.44 195 MET A CA 1
ATOM 1601 C C . MET A 1 195 ? -8.966 5.685 -4.813 1.00 95.44 195 MET A C 1
ATOM 1603 O O . MET A 1 195 ? -9.682 6.330 -5.575 1.00 95.44 195 MET A O 1
ATOM 1607 N N . ASP A 1 196 ? -7.877 6.212 -4.243 1.00 93.56 196 ASP A N 1
ATOM 1608 C CA . ASP A 1 196 ? -7.439 7.594 -4.480 1.00 93.56 196 ASP A CA 1
ATOM 1609 C C . ASP A 1 196 ? -7.081 7.844 -5.945 1.00 93.56 196 ASP A C 1
ATOM 1611 O O . ASP A 1 196 ? -7.332 8.934 -6.466 1.00 93.56 196 ASP A O 1
ATOM 1615 N N . ALA A 1 197 ? -6.539 6.823 -6.610 1.00 94.38 197 ALA A N 1
ATOM 1616 C CA . ALA A 1 197 ? -6.221 6.847 -8.027 1.00 94.38 197 ALA A CA 1
ATOM 1617 C C . ALA A 1 197 ? -7.441 6.667 -8.946 1.00 94.38 197 ALA A C 1
ATOM 1619 O O . ALA A 1 197 ? -7.317 6.867 -10.152 1.00 94.38 197 ALA A O 1
ATOM 1620 N N . GLY A 1 198 ? -8.604 6.287 -8.404 1.00 94.50 198 GLY A N 1
ATOM 1621 C CA . GLY A 1 198 ? -9.788 5.938 -9.191 1.00 94.50 198 GLY A CA 1
ATOM 1622 C C . GLY A 1 198 ? -9.656 4.616 -9.957 1.00 94.50 198 GLY A C 1
ATOM 1623 O O . GLY A 1 198 ? -10.379 4.404 -10.923 1.00 94.50 198 GLY A O 1
ATOM 1624 N N . LEU A 1 199 ? -8.735 3.738 -9.546 1.00 96.50 199 LEU A N 1
ATOM 1625 C CA . LEU A 1 199 ? -8.521 2.418 -10.154 1.00 96.50 199 LEU A CA 1
ATOM 1626 C C . LEU A 1 199 ? -9.530 1.370 -9.666 1.00 96.50 199 LEU A C 1
ATOM 1628 O O . LEU A 1 199 ? -9.699 0.343 -10.314 1.00 96.50 199 LEU A O 1
ATOM 1632 N N . ILE A 1 200 ? -10.184 1.627 -8.530 1.00 96.38 200 ILE A N 1
ATOM 1633 C CA . ILE A 1 200 ? -11.272 0.816 -7.972 1.00 96.38 200 ILE A CA 1
ATOM 1634 C C . ILE A 1 200 ? -12.364 1.738 -7.416 1.00 96.38 200 ILE A C 1
ATOM 1636 O O . ILE A 1 200 ? -12.074 2.850 -6.969 1.00 96.38 200 ILE A O 1
ATOM 1640 N N . SER A 1 201 ? -13.615 1.277 -7.430 1.00 94.25 201 SER A N 1
ATOM 1641 C CA . SER A 1 201 ? -14.787 2.042 -6.970 1.00 94.25 201 SER A CA 1
ATOM 1642 C C . SER A 1 201 ? -15.278 1.644 -5.572 1.00 94.25 201 SER A C 1
ATOM 1644 O O . SER A 1 201 ? -15.940 2.438 -4.899 1.00 94.25 201 SER A O 1
ATOM 1646 N N . TYR A 1 202 ? -14.950 0.435 -5.117 1.00 94.75 202 TYR A N 1
ATOM 1647 C CA . TYR A 1 202 ? -15.422 -0.109 -3.847 1.00 94.75 202 TYR A CA 1
ATOM 1648 C C . TYR A 1 202 ? -14.693 0.490 -2.630 1.00 94.75 202 TYR A C 1
ATOM 1650 O O . TYR A 1 202 ? -13.539 0.915 -2.702 1.00 94.75 202 TYR A O 1
ATOM 1658 N N . GLN A 1 203 ? -15.390 0.535 -1.490 1.00 93.69 203 GLN A N 1
ATOM 1659 C CA . GLN A 1 203 ? -14.949 1.172 -0.241 1.00 93.69 203 GLN A CA 1
ATOM 1660 C C . GLN A 1 203 ? -14.842 0.134 0.888 1.00 93.69 203 GLN A C 1
ATOM 1662 O O . GLN A 1 203 ? -15.608 -0.828 0.893 1.00 93.69 203 GLN A O 1
ATOM 1667 N N . PRO A 1 204 ? -13.956 0.325 1.883 1.00 95.25 204 PRO A N 1
ATOM 1668 C CA . PRO A 1 204 ? -13.886 -0.572 3.028 1.00 95.25 204 PRO A CA 1
ATOM 1669 C C . PRO A 1 204 ? -15.088 -0.398 3.964 1.00 95.25 204 PRO A C 1
ATOM 1671 O O . PRO A 1 204 ? -15.384 0.708 4.426 1.00 95.25 204 PRO A O 1
ATOM 1674 N N . THR A 1 205 ? -15.713 -1.512 4.338 1.00 93.62 205 THR A N 1
ATOM 1675 C CA . THR A 1 205 ? -16.828 -1.552 5.303 1.00 93.62 205 THR A CA 1
ATOM 1676 C C . THR A 1 205 ? -16.371 -1.540 6.771 1.00 93.62 205 THR A C 1
ATOM 1678 O O . THR A 1 205 ? -17.184 -1.370 7.675 1.00 93.62 205 THR A O 1
ATOM 1681 N N . SER A 1 206 ? -15.066 -1.699 7.027 1.00 94.31 206 SER A N 1
ATOM 1682 C CA . SER A 1 206 ? -14.470 -1.715 8.369 1.00 94.31 206 SER A CA 1
ATOM 1683 C C . SER A 1 206 ? -13.109 -1.013 8.418 1.00 94.31 206 SER A C 1
ATOM 1685 O O . SER A 1 206 ? -12.517 -0.685 7.386 1.00 94.31 206 SER A O 1
ATOM 1687 N N . SER A 1 207 ? -12.589 -0.780 9.626 1.00 95.06 207 SER A N 1
ATOM 1688 C CA . SER A 1 207 ? -11.275 -0.158 9.853 1.00 95.06 207 SER A CA 1
ATOM 1689 C C . SER A 1 207 ? -10.136 -1.186 9.956 1.00 95.06 207 SER A C 1
ATOM 1691 O O . SER A 1 207 ? -8.988 -0.831 10.254 1.00 95.06 207 SER A O 1
ATOM 1693 N N . TYR A 1 208 ? -10.417 -2.470 9.709 1.00 95.56 208 TYR A N 1
ATOM 1694 C CA . TYR A 1 208 ? -9.440 -3.560 9.728 1.00 95.56 208 TYR A CA 1
ATOM 1695 C C . TYR A 1 208 ? -8.612 -3.576 11.023 1.00 95.56 208 TYR A C 1
ATOM 1697 O O . TYR A 1 208 ? -7.379 -3.676 10.993 1.00 95.56 208 TYR A O 1
ATOM 1705 N N . LEU A 1 209 ? -9.263 -3.442 12.183 1.00 95.31 209 LEU A N 1
ATOM 1706 C CA . LEU A 1 209 ? -8.581 -3.346 13.482 1.00 95.31 209 LEU A CA 1
ATOM 1707 C C . LEU A 1 209 ? -7.888 -4.652 13.903 1.00 95.31 209 LEU A C 1
ATOM 1709 O O . LEU A 1 209 ? -6.984 -4.644 14.748 1.00 95.31 209 LEU A O 1
ATOM 1713 N N . LYS A 1 210 ? -8.268 -5.795 13.322 1.00 92.69 210 LYS A N 1
ATOM 1714 C CA . LYS A 1 210 ? -7.591 -7.075 13.573 1.00 92.69 210 LYS A CA 1
ATOM 1715 C C . LYS A 1 210 ? -6.143 -7.025 13.070 1.00 92.69 210 LYS A C 1
ATOM 1717 O O . LYS A 1 210 ? -5.878 -6.885 11.881 1.00 92.69 210 LYS A O 1
ATOM 1722 N N . GLY A 1 211 ? -5.194 -7.187 13.993 1.00 87.44 211 GLY A N 1
ATOM 1723 C CA . GLY A 1 211 ? -3.761 -7.088 13.694 1.00 87.44 211 GLY A CA 1
ATOM 1724 C C . GLY A 1 211 ? -3.248 -5.649 13.562 1.00 87.44 211 GLY A C 1
ATOM 1725 O O . GLY A 1 211 ? -2.076 -5.457 13.245 1.00 87.44 211 GLY A O 1
ATOM 1726 N N . ALA A 1 212 ? -4.089 -4.641 13.818 1.00 91.00 212 ALA A N 1
ATOM 1727 C CA . ALA A 1 212 ? -3.663 -3.254 13.942 1.00 91.00 212 ALA A CA 1
ATOM 1728 C C . ALA A 1 212 ? -3.088 -2.994 15.343 1.00 91.00 212 ALA A C 1
ATOM 1730 O O . ALA A 1 212 ? -3.629 -3.467 16.342 1.00 91.00 212 ALA A O 1
ATOM 1731 N N . THR A 1 213 ? -2.019 -2.198 15.430 1.00 90.00 213 THR A N 1
ATOM 1732 C CA . THR A 1 213 ? -1.453 -1.771 16.723 1.00 90.00 213 THR A CA 1
ATOM 1733 C C . THR A 1 213 ? -2.001 -0.409 17.142 1.00 90.00 213 THR A C 1
ATOM 1735 O O . THR A 1 213 ? -2.658 -0.313 18.172 1.00 90.00 213 THR A O 1
ATOM 1738 N N . GLY A 1 214 ? -1.752 0.642 16.350 1.00 91.44 214 GLY A N 1
ATOM 1739 C CA . GLY A 1 214 ? -2.194 2.013 16.646 1.00 91.44 214 GLY A CA 1
ATOM 1740 C C . GLY A 1 214 ? -3.721 2.152 16.677 1.00 91.44 214 GLY A C 1
ATOM 1741 O O . GLY A 1 214 ? -4.270 2.390 17.748 1.00 91.44 214 GLY A O 1
ATOM 1742 N N . PRO A 1 215 ? -4.427 1.912 15.560 1.00 94.12 215 PRO A N 1
ATOM 1743 C CA . PRO A 1 215 ? -5.887 2.027 15.502 1.00 94.12 215 PRO A CA 1
ATOM 1744 C C . PRO A 1 215 ? -6.610 1.229 16.596 1.00 94.12 215 PRO A C 1
ATOM 1746 O O . PRO A 1 215 ? -7.531 1.727 17.233 1.00 94.12 215 PRO A O 1
ATOM 1749 N N . LEU A 1 216 ? -6.148 0.007 16.895 1.00 95.62 216 LEU A N 1
ATOM 1750 C CA . LEU A 1 216 ? -6.741 -0.823 17.946 1.00 95.62 216 LEU A CA 1
ATOM 1751 C C . LEU A 1 216 ? -6.516 -0.250 19.354 1.00 95.62 216 LEU A C 1
ATOM 1753 O O . LEU A 1 216 ? -7.398 -0.369 20.205 1.00 95.62 216 LEU A O 1
ATOM 1757 N N . LYS A 1 217 ? -5.355 0.364 19.622 1.00 94.25 217 LYS A N 1
ATOM 1758 C CA . LYS A 1 217 ? -5.128 1.105 20.873 1.00 94.25 217 LYS A CA 1
ATOM 1759 C C . LYS A 1 217 ? -6.087 2.287 20.975 1.00 94.25 217 LYS A C 1
ATOM 1761 O O . LYS A 1 217 ? -6.744 2.407 22.001 1.00 94.25 217 LYS A O 1
ATOM 1766 N N . GLY A 1 218 ? -6.235 3.074 19.906 1.00 94.38 218 GLY A N 1
ATOM 1767 C CA . GLY A 1 218 ? -7.219 4.159 19.839 1.00 94.38 218 GLY A CA 1
ATOM 1768 C C . GLY A 1 218 ? -8.636 3.668 20.116 1.00 94.38 218 GLY A C 1
ATOM 1769 O O . GLY A 1 218 ? -9.316 4.192 20.988 1.00 94.38 218 GLY A O 1
ATOM 1770 N N . ALA A 1 219 ? -9.053 2.572 19.485 1.00 95.38 219 ALA A N 1
ATOM 1771 C CA . ALA A 1 219 ? -10.377 1.994 19.709 1.00 95.38 219 ALA A CA 1
ATOM 1772 C C . ALA A 1 219 ? -10.596 1.569 21.170 1.00 95.38 219 ALA A C 1
ATOM 1774 O O . ALA A 1 219 ? -11.686 1.719 21.719 1.00 95.38 219 ALA A O 1
ATOM 1775 N N . ARG A 1 220 ? -9.555 1.039 21.824 1.00 94.19 220 ARG A N 1
ATOM 1776 C CA . ARG A 1 220 ? -9.606 0.662 23.244 1.00 94.19 220 ARG A CA 1
ATOM 1777 C C . ARG A 1 220 ? -9.642 1.859 24.186 1.00 94.19 220 ARG A C 1
ATOM 1779 O O . ARG A 1 220 ? -10.220 1.726 25.259 1.00 94.19 220 ARG A O 1
ATOM 1786 N N . LEU A 1 221 ? -9.056 2.990 23.799 1.00 92.56 221 LEU A N 1
ATOM 1787 C CA . LEU A 1 221 ? -9.223 4.250 24.523 1.00 92.56 221 LEU A CA 1
ATOM 1788 C C . LEU A 1 221 ? -10.663 4.765 24.388 1.00 92.56 221 LEU A C 1
ATOM 1790 O O . LEU A 1 221 ? -11.235 5.212 25.374 1.00 92.56 221 LEU A O 1
ATOM 1794 N N . LEU A 1 222 ? -11.270 4.634 23.203 1.00 92.44 222 LEU A N 1
ATOM 1795 C CA . LEU A 1 222 ? -12.598 5.190 22.925 1.00 92.44 222 LEU A CA 1
ATOM 1796 C C . LEU A 1 222 ? -13.719 4.372 23.574 1.00 92.44 222 LEU A C 1
ATOM 1798 O O . LEU A 1 222 ? -14.589 4.909 24.252 1.00 92.44 222 LEU A O 1
ATOM 1802 N N . TRP A 1 223 ? -13.692 3.052 23.374 1.00 93.31 223 TRP A N 1
ATOM 1803 C CA . TRP A 1 223 ? -14.788 2.154 23.754 1.00 93.31 223 TRP A CA 1
ATOM 1804 C C . TRP A 1 223 ? -14.424 1.152 24.860 1.00 93.31 223 TRP A C 1
ATOM 1806 O O . TRP A 1 223 ? -15.158 0.178 25.098 1.00 93.31 223 TRP A O 1
ATOM 1816 N N . GLY A 1 224 ? -13.278 1.355 25.513 1.00 91.50 224 GLY A N 1
ATOM 1817 C CA . GLY A 1 224 ? -12.712 0.453 26.512 1.00 91.50 224 GLY A CA 1
ATOM 1818 C C . GLY A 1 224 ? -12.117 -0.829 25.917 1.00 91.50 224 GLY A C 1
ATOM 1819 O O . GLY A 1 224 ? -12.133 -1.067 24.711 1.00 91.50 224 GLY A O 1
ATOM 1820 N N . ASN A 1 225 ? -11.592 -1.707 26.775 1.00 90.88 225 ASN A N 1
ATOM 1821 C CA . ASN A 1 225 ? -11.013 -2.980 26.339 1.00 90.88 225 ASN A CA 1
ATOM 1822 C C . ASN A 1 225 ? -12.049 -3.908 25.679 1.00 90.88 225 ASN A C 1
ATOM 1824 O O . ASN A 1 225 ? -13.161 -4.093 26.178 1.00 90.88 225 ASN A O 1
ATOM 1828 N N . GLY A 1 226 ? -11.641 -4.557 24.587 1.00 90.50 226 GLY A N 1
ATOM 1829 C CA . GLY A 1 226 ? -12.472 -5.489 23.833 1.00 90.50 226 GLY A CA 1
ATOM 1830 C C . GLY A 1 226 ? -11.678 -6.295 22.806 1.00 90.50 226 GLY A C 1
ATOM 1831 O O . GLY A 1 226 ? -10.517 -5.987 22.501 1.00 90.50 226 GLY A O 1
ATOM 1832 N N . LEU A 1 227 ? -12.321 -7.340 22.280 1.00 94.75 227 LEU A N 1
ATOM 1833 C CA . LEU A 1 227 ? -11.794 -8.119 21.159 1.00 94.75 227 LEU A CA 1
ATOM 1834 C C . LEU A 1 227 ? -11.686 -7.225 19.913 1.00 94.75 227 LEU A C 1
ATOM 1836 O O . LEU A 1 227 ? -12.597 -6.427 19.689 1.00 94.75 227 LEU A O 1
ATOM 1840 N N . PRO A 1 228 ? -10.639 -7.375 19.078 1.00 94.75 228 PRO A N 1
ATOM 1841 C CA . PRO A 1 228 ? -10.471 -6.555 17.878 1.00 94.75 228 PRO A CA 1
ATOM 1842 C C . PRO A 1 228 ? -11.699 -6.543 16.968 1.00 94.75 228 PRO A C 1
ATOM 1844 O O . PRO A 1 228 ? -12.084 -5.482 16.510 1.00 94.75 228 PRO A O 1
ATOM 1847 N N . THR A 1 229 ? -12.364 -7.686 16.784 1.00 94.75 229 THR A N 1
ATOM 1848 C CA . THR A 1 229 ? -13.582 -7.804 15.964 1.00 94.75 229 THR A CA 1
ATOM 1849 C C . THR A 1 229 ? -14.740 -6.958 16.490 1.00 94.75 229 THR A C 1
ATOM 1851 O O . THR A 1 229 ? -15.421 -6.299 15.715 1.00 94.75 229 THR A O 1
ATOM 1854 N N . LYS A 1 230 ? -14.939 -6.917 17.813 1.00 95.81 230 LYS A N 1
ATOM 1855 C CA . LYS A 1 230 ? -15.971 -6.070 18.434 1.00 95.81 230 LYS A CA 1
ATOM 1856 C C . LYS A 1 230 ? -15.640 -4.584 18.306 1.00 95.81 230 LYS A C 1
ATOM 1858 O O . LYS A 1 230 ? -16.545 -3.777 18.142 1.00 95.81 230 LYS A O 1
ATOM 1863 N N . GLN A 1 231 ? -14.359 -4.226 18.393 1.00 96.56 231 GLN A N 1
ATOM 1864 C CA . GLN A 1 231 ? -13.929 -2.844 18.187 1.00 96.56 231 GLN A CA 1
ATOM 1865 C C . GLN A 1 231 ? -14.081 -2.420 16.726 1.00 96.56 231 GLN A C 1
ATOM 1867 O O . GLN A 1 231 ? -14.444 -1.281 16.472 1.00 96.56 231 GLN A O 1
ATOM 1872 N N . ASP A 1 232 ? -13.828 -3.328 15.781 1.00 96.06 232 ASP A N 1
ATOM 1873 C CA . ASP A 1 232 ? -13.981 -3.054 14.349 1.00 96.06 232 ASP A CA 1
ATOM 1874 C C . ASP A 1 232 ? -15.452 -2.819 13.998 1.00 96.06 232 ASP A C 1
ATOM 1876 O O . ASP A 1 232 ? -15.769 -1.863 13.305 1.00 96.06 232 ASP A O 1
ATOM 1880 N N . ALA A 1 233 ? -16.361 -3.624 14.564 1.00 96.50 233 ALA A N 1
ATOM 1881 C CA . ALA A 1 233 ? -17.801 -3.426 14.406 1.00 96.50 233 ALA A CA 1
ATOM 1882 C C . ALA A 1 233 ? -18.262 -2.058 14.942 1.00 96.50 233 ALA A C 1
ATOM 1884 O O . ALA A 1 233 ? -19.025 -1.365 14.280 1.00 96.50 233 ALA A O 1
ATOM 1885 N N . ARG A 1 234 ? -17.745 -1.628 16.102 1.00 97.12 234 ARG A N 1
ATOM 1886 C CA . ARG A 1 234 ? -18.018 -0.288 16.654 1.00 97.12 234 ARG A CA 1
ATOM 1887 C C . ARG A 1 234 ? -17.440 0.834 15.795 1.00 97.12 234 ARG A C 1
ATOM 1889 O O . ARG A 1 234 ? -18.060 1.881 15.667 1.00 97.12 234 ARG A O 1
ATOM 1896 N N . ALA A 1 235 ? -16.259 0.626 15.214 1.00 96.94 235 ALA A N 1
ATOM 1897 C CA . ALA A 1 235 ? -15.657 1.583 14.292 1.00 96.94 235 ALA A CA 1
ATOM 1898 C C . ALA A 1 235 ? -16.470 1.712 12.996 1.00 96.94 235 ALA A C 1
ATOM 1900 O O . ALA A 1 235 ? -16.678 2.829 12.530 1.00 96.94 235 ALA A O 1
ATOM 1901 N N . ALA A 1 236 ? -16.978 0.599 12.463 1.00 96.50 236 ALA A N 1
ATOM 1902 C CA . ALA A 1 236 ? -17.870 0.588 11.307 1.00 96.50 236 ALA A CA 1
ATOM 1903 C C . ALA A 1 236 ? -19.210 1.284 11.610 1.00 96.50 236 ALA A C 1
ATOM 1905 O O . ALA A 1 236 ? -19.655 2.125 10.833 1.00 96.50 236 ALA A O 1
ATOM 1906 N N . GLU A 1 237 ? -19.815 1.006 12.768 1.00 97.31 237 GLU A N 1
ATOM 1907 C CA . GLU A 1 237 ? -21.039 1.679 13.221 1.00 97.31 237 GLU A CA 1
ATOM 1908 C C . GLU A 1 237 ? -20.827 3.194 13.368 1.00 97.31 237 GLU A C 1
ATOM 1910 O O . GLU A 1 237 ? -21.631 3.985 12.879 1.00 97.31 237 GLU A O 1
ATOM 1915 N N . LEU A 1 238 ? -19.708 3.614 13.967 1.00 96.31 238 LEU A N 1
ATOM 1916 C CA . LEU A 1 238 ? -19.350 5.028 14.077 1.00 96.31 238 LEU A CA 1
ATOM 1917 C C . LEU A 1 238 ? -19.176 5.680 12.697 1.00 96.31 238 LEU A C 1
ATOM 1919 O O . LEU A 1 238 ? -19.664 6.787 12.476 1.00 96.31 238 LEU A O 1
ATOM 1923 N N . ALA A 1 239 ? -18.492 5.007 11.767 1.00 96.88 239 ALA A N 1
ATOM 1924 C CA . ALA A 1 239 ? -18.308 5.495 10.402 1.00 96.88 239 ALA A CA 1
ATOM 1925 C C . ALA A 1 239 ? -19.662 5.729 9.711 1.00 96.88 239 ALA A C 1
ATOM 1927 O O . ALA A 1 239 ? -19.879 6.789 9.121 1.00 96.88 239 ALA A O 1
ATOM 1928 N N . GLN A 1 240 ? -20.592 4.779 9.859 1.00 96.44 240 GLN A N 1
ATOM 1929 C CA . GLN A 1 240 ? -21.949 4.873 9.325 1.00 96.44 240 GLN A CA 1
ATOM 1930 C C . GLN A 1 240 ? -22.732 6.038 9.943 1.00 96.44 240 GLN A C 1
ATOM 1932 O O . GLN A 1 240 ? -23.283 6.856 9.210 1.00 96.44 240 GLN A O 1
ATOM 1937 N N . GLN A 1 241 ? -22.753 6.149 11.274 1.00 96.69 241 GLN A N 1
ATOM 1938 C CA . GLN A 1 241 ? -23.473 7.215 11.982 1.00 96.69 241 GLN A CA 1
ATOM 1939 C C . GLN A 1 241 ? -22.971 8.611 11.598 1.00 96.69 241 GLN A C 1
ATOM 1941 O O . GLN A 1 241 ? -23.761 9.545 11.483 1.00 96.69 241 GLN A O 1
ATOM 1946 N N . LEU A 1 242 ? -21.665 8.751 11.369 1.00 95.12 242 LEU A N 1
ATOM 1947 C CA . LEU A 1 242 ? -21.039 10.016 10.989 1.00 95.12 242 LEU A CA 1
ATOM 1948 C C . LEU A 1 242 ? -20.996 10.246 9.473 1.00 95.12 242 LEU A C 1
ATOM 1950 O O . LEU A 1 242 ? -20.527 11.295 9.039 1.00 95.12 242 LEU A O 1
ATOM 1954 N N . SER A 1 243 ? -21.474 9.292 8.667 1.00 95.06 243 SER A N 1
ATOM 1955 C CA . SER A 1 243 ? -21.416 9.343 7.199 1.00 95.06 243 SER A CA 1
ATOM 1956 C C . SER A 1 243 ? -20.001 9.611 6.659 1.00 95.06 243 SER A C 1
ATOM 1958 O O . SER A 1 243 ? -19.807 10.382 5.719 1.00 95.06 243 SER A O 1
ATOM 1960 N N . VAL A 1 244 ? -18.994 8.970 7.259 1.00 95.00 244 VAL A N 1
ATOM 1961 C CA . VAL A 1 244 ? -17.587 9.037 6.829 1.00 95.00 244 VAL A CA 1
ATOM 1962 C C . VAL A 1 244 ? -17.067 7.655 6.445 1.00 95.00 244 VAL A C 1
ATOM 1964 O O . VAL A 1 244 ? -17.588 6.632 6.874 1.00 95.00 244 VAL A O 1
ATOM 1967 N N . SER A 1 245 ? -16.001 7.607 5.645 1.00 94.44 245 SER A N 1
ATOM 1968 C CA . SER A 1 245 ? -15.348 6.340 5.292 1.00 94.44 245 SER A CA 1
ATOM 1969 C C . SER A 1 245 ? -14.701 5.675 6.512 1.00 94.44 245 SER A C 1
ATOM 1971 O O . SER A 1 245 ? -14.094 6.349 7.348 1.00 94.44 245 SER A O 1
ATOM 1973 N N . SER A 1 246 ? -14.703 4.341 6.554 1.00 96.06 246 SER A N 1
ATOM 1974 C CA . SER A 1 246 ? -13.975 3.548 7.557 1.00 96.06 246 SER A CA 1
ATOM 1975 C C . SER A 1 246 ? -12.467 3.837 7.594 1.00 96.06 246 SER A C 1
ATOM 1977 O O . SER A 1 246 ? -11.824 3.595 8.618 1.00 96.06 246 SER A O 1
ATOM 1979 N N . ILE A 1 247 ? -11.904 4.392 6.509 1.00 95.44 247 ILE A N 1
ATOM 1980 C CA . ILE A 1 247 ? -10.517 4.885 6.442 1.00 95.44 247 ILE A CA 1
ATOM 1981 C C . ILE A 1 247 ? -10.330 6.086 7.377 1.00 95.44 247 ILE A C 1
ATOM 1983 O O . ILE A 1 247 ? -9.364 6.138 8.128 1.00 95.44 247 ILE A O 1
ATOM 1987 N N . VAL A 1 248 ? -11.276 7.032 7.376 1.00 96.31 248 VAL A N 1
ATOM 1988 C CA . VAL A 1 248 ? -11.226 8.229 8.232 1.00 96.31 248 VAL A CA 1
ATOM 1989 C C . VAL A 1 248 ? -11.249 7.829 9.704 1.00 96.31 248 VAL A C 1
ATOM 1991 O O . VAL A 1 248 ? -10.487 8.375 10.501 1.00 96.31 248 VAL A O 1
ATOM 1994 N N . VAL A 1 249 ? -12.099 6.864 10.065 1.00 96.94 249 VAL A N 1
ATOM 1995 C CA . VAL A 1 249 ? -12.173 6.351 11.439 1.00 96.94 249 VAL A CA 1
ATOM 1996 C C . VAL A 1 249 ? -10.880 5.624 11.822 1.00 96.94 249 VAL A C 1
ATOM 1998 O O . VAL A 1 249 ? -10.374 5.831 12.924 1.00 96.94 249 VAL A O 1
ATOM 2001 N N . GLU A 1 250 ? -10.298 4.830 10.919 1.00 95.94 250 GLU A N 1
ATOM 2002 C CA . GLU A 1 250 ? -9.010 4.157 11.143 1.00 95.94 250 GLU A CA 1
ATOM 2003 C C . GLU A 1 250 ? -7.886 5.159 11.448 1.00 95.94 250 GLU A C 1
ATOM 2005 O O . GLU A 1 250 ? -7.215 5.038 12.483 1.00 95.94 250 GLU A O 1
ATOM 2010 N N . ASP A 1 251 ? -7.758 6.191 10.609 1.00 93.56 251 ASP A N 1
ATOM 2011 C CA . ASP A 1 251 ? -6.757 7.248 10.743 1.00 93.56 251 ASP A CA 1
ATOM 2012 C C . ASP A 1 251 ? -6.962 8.047 12.038 1.00 93.56 251 ASP A C 1
ATOM 2014 O O . ASP A 1 251 ? -6.002 8.316 12.774 1.00 93.56 251 ASP A O 1
ATOM 2018 N N . ALA A 1 252 ? -8.213 8.388 12.364 1.00 95.75 252 ALA A N 1
ATOM 2019 C CA . ALA A 1 252 ? -8.558 9.132 13.571 1.00 95.75 252 ALA A CA 1
ATOM 2020 C C . ALA A 1 252 ? -8.168 8.354 14.833 1.00 95.75 252 ALA A C 1
ATOM 2022 O O . ALA A 1 252 ? -7.490 8.897 15.709 1.00 95.75 252 ALA A O 1
ATOM 2023 N N . LEU A 1 253 ? -8.501 7.061 14.899 1.00 95.75 253 LEU A N 1
ATOM 2024 C CA . LEU A 1 253 ? -8.115 6.183 16.007 1.00 95.75 253 LEU A CA 1
ATOM 2025 C C . LEU A 1 253 ? -6.588 6.034 16.109 1.00 95.75 253 LEU A C 1
ATOM 2027 O O . LEU A 1 253 ? -6.024 6.055 17.207 1.00 95.75 253 LEU A O 1
ATOM 2031 N N . CYS A 1 254 ? -5.897 5.906 14.973 1.00 92.12 254 CYS A N 1
ATOM 2032 C CA . CYS A 1 254 ? -4.439 5.793 14.918 1.00 92.12 254 CYS A CA 1
ATOM 2033 C C . CYS A 1 254 ? -3.727 7.061 15.409 1.00 92.12 254 CYS A C 1
ATOM 2035 O O . CYS A 1 254 ? -2.680 6.990 16.066 1.00 92.12 254 CYS A O 1
ATOM 2037 N N . ASN A 1 255 ? -4.270 8.227 15.062 1.00 89.06 255 ASN A N 1
ATOM 2038 C CA . ASN A 1 255 ? -3.710 9.523 15.417 1.00 89.06 255 ASN A CA 1
ATOM 2039 C C . ASN A 1 255 ? -4.042 9.929 16.850 1.00 89.06 255 ASN A C 1
ATOM 2041 O O . ASN A 1 255 ? -3.178 10.493 17.511 1.00 89.06 255 ASN A O 1
ATOM 2045 N N . TRP A 1 256 ? -5.239 9.611 17.337 1.00 89.88 256 TRP A N 1
ATOM 2046 C CA . TRP A 1 256 ? -5.683 9.995 18.674 1.00 89.88 256 TRP A CA 1
ATOM 2047 C C . TRP A 1 256 ? -4.945 9.261 19.803 1.00 89.88 256 TRP A C 1
ATOM 2049 O O . TRP A 1 256 ? -4.739 9.836 20.865 1.00 89.88 256 TRP A O 1
ATOM 2059 N N . GLN A 1 257 ? -4.477 8.027 19.576 1.00 86.38 257 GLN A N 1
ATOM 2060 C CA . GLN A 1 257 ? -3.687 7.291 20.579 1.00 86.38 257 GLN A CA 1
ATOM 2061 C C . GLN A 1 257 ? -2.227 7.756 20.720 1.00 86.38 257 GLN A C 1
ATOM 2063 O O . GLN A 1 257 ? -1.488 7.157 21.501 1.00 86.38 257 GLN A O 1
ATOM 2068 N N . LYS A 1 258 ? -1.781 8.717 19.902 1.00 80.50 258 LYS A N 1
ATOM 2069 C CA . LYS A 1 258 ? -0.428 9.291 19.967 1.00 80.50 258 LYS A CA 1
ATOM 2070 C C . LYS A 1 258 ? -0.396 10.427 20.980 1.00 80.50 258 LYS A C 1
ATOM 2072 O O . LYS A 1 258 ? 0.636 10.506 21.673 1.00 80.50 258 LYS A O 1
#

Organism: NCBI:txid2527968

pLDDT: mean 94.19, std 8.12, range [39.34, 98.88]

Foldseek 3Di:
DDDFDADDPVLVVLLVVLLVVLVVLLVVVLVCLVPPDDLLALSVVLLVCLVVVVLLQNLVSLLLCLLLACSQADDSLSRRQSSCLQCVVDSDGDNTLVCCLVCVVVSLVSLVVCLVVLVSHAGGPLNRPQDSGSVRVSQQSVQVSVLQVVLVGSLSLLDDDVPNDPASLVVSLVSCVSRPPCDPSSSVSSVSSCVSSVVDDGADLWLSQVVDDQLVLLLCNNPNDDDSVVSRVVLSVVCVVVVHGNSSSNSSSNVSSD

Sequence (258 aa):
MKQKSIATLSEMERFAYALERSIRQRSLARNQFLTAKEESDILFLMRNSVLAGETNEALWRCFLAAHWGRTSARNEMQISSPARLLCAFQRSPVWTWERVSKSPMAFRDWLQSCSSELARLAFGNHRKYESRKPEKIWQVVESFVLLATAHGGPANLVECRDGEFDDPFDEVYRRLRPVWRFGRTGRFDFLVLLMDAGLISYQPTSSYLKGATGPLKGARLLWGNGLPTKQDARAAELAQQLSVSSIVVEDALCNWQK

InterPro domains:
  IPR041271 Alpha-glutamyl/putrescinyl thymine pyrophosphorylase clade 3 [PF18746] (27-258)